Protein 1XKU (pdb70)

GO terms:
  GO:0098633 collagen fibril binding (F, IDA)
  GO:0031012 extracellular matrix (C, IDA)
  GO:0042803 protein homodimerization activity (F, IDA)
  GO:1904027 negative regulation of collagen fibril organization (P, IDA)
  GO:0005515 protein binding (F, IPI)

Radius of gyration: 22.98 Å; Cα contacts (8 Å, |Δi|>4): 869; chains: 1; bounding box: 43×33×73 Å

Sequence (305 aa):
GPVCPFRCQCHLRVVQCSDLGLEKVPKDLPPDTALLDLQNNKITEIKDGDFKNLKNLHTLILINNKISKISPGAFAPLVKLERLYLSKNQLKELPEKMPKTLQELRVHENEITKVRKSVFNGLNQMIVVELGTNPLKSSGIENGAFQGMKKLSYIRIADTNITTIPQGLPPSLTELHLDGNKITKVDAASLKGLNNLAKLGLSFNSISAVDNGSLANTPHLRELHLNNNKLVKVPGGLADHKYIQVVYLHNNNISAIGSNDFCPPGYNTKKASYSGVSLFSNPVQYWEIQPSTFRCVYVRAAVQL

Solvent-accessible surface area: 13936 Å² total; per-residue (Å²): 114,78,86,52,25,185,134,14,100,43,127,144,118,60,2,52,0,20,97,29,30,31,132,121,6,19,103,107,12,29,79,67,1,10,45,0,12,0,58,63,6,117,0,73,57,1,66,102,23,6,0,105,86,5,128,58,0,64,6,0,21,0,39,59,6,103,0,58,132,28,29,86,11,0,2,46,50,0,84,109,0,52,63,0,39,0,12,98,9,64,5,105,67,3,5,44,137,3,9,122,49,0,58,31,0,78,0,45,68,12,61,1,65,69,0,92,82,57,4,0,76,33,2,56,69,0,74,34,0,2,2,0,48,6,60,0,132,30,109,15,18,79,124,7,1,2,74,8,0,146,114,0,36,57,0,53,0,0,77,10,47,0,58,67,1,10,73,29,8,2,73,31,0,47,42,0,38,0,34,22,11,111,0,62,86,1,29,23,62,2,0,160,44,1,68,71,0,18,59,1,8,0,16,122,13,38,0,56,46,19,51,132,40,1,3,75,40,0,46,74,0,96,36,0,58,1,12,38,14,126,2,77,146,7,4,30,41,1,14,121,11,88,105,0,53,20,0,61,0,35,60,14,79,0,69,68,4,35,41,71,35,0,0,15,109,45,152,59,139,151,23,32,58,3,68,5,0,1,5,79,68,15,66,11,78,159,181,75,20,84,131,55,0,29,49,19,18,157,96,215,80,4,24,78,93

B-factor: mean 39.49, std 9.5, range [24.11, 109.87]

Secondary structure (DSSP, 8-state):
---PPTT-EEETTEEE-TTS---SPPPS--TT--EEE--SS----B-TTTTTT-TT--EEE--SS----B-TTTTTT-TT--EEE--SS--SBPPSS--TT--EEE--SS---BB-HHHHTT-TT--EEE--SS---GGGB-TTGGGG-TT--EEE--SS---SPPSS--TT-SEEE-TTS---EE-TGGGTT-TT--EEE--SS---EE-TTTGGGSTT--EEE--SS--SSPPTTTTT-SS--EEE--SS------TTSSS-SS--TTSPPPSEEE--SSSS-GGGS-GGGGTT---GGGEE-

CATH classification: 3.80.10.10

Foldseek 3Di:
DADQPPPWDQPDLETRQAPDQDADQDPRHPLQRAEYAHAHHAHAEQDQVRCASNQNHAYYAPHQYAHAYYDACSQQNNQNHAYDHQANYAYQEDHANHHLNYAEYEHEQYAHAAQALRRQASNANHAEYEYENYQYELVRYPALSNVNHAQHAEYAYAHYAYAAQGANHHLNYQYYHYYHYAHAEADQRRLANNQNHAEYHHYNYAHAYYDPNNVVRNLQHAEYAHAQYAYQDQYPDQQVRAHYAYYHHAHYAHQADDQRSHHDPDADPSHDEHQAYEHHNYNHDPVRDDPNSRVRHDPPVRYHD

Nearest PDB structures (foldseek):
  1xcd-assembly1_A  TM=1.003E+00  e=6.841E-46  Bos taurus
  2ft3-assembly3_E  TM=9.664E-01  e=8.154E-28  Bos taurus
  5yq5-assembly1_A  TM=8.740E-01  e=3.252E-13  Homo sapiens
  4v2d-assembly1_A  TM=9.120E-01  e=1.370E-11  Homo sapiens
  5cmp-assembly1_A  TM=8.187E-01  e=9.717E-10  Homo sapiens

InterPro domains:
  IPR000372 Leucine-rich repeat N-terminal domain [PF01462] (55-81)
  IPR000372 Leucine-rich repeat N-terminal domain [SM00013] (54-86)
  IPR001611 Leucine-rich repeat [PF13855] (87-142)
  IPR001611 Leucine-rich repeat [PF13855] (152-213)
  IPR001611 Leucine-rich repeat [PF13855] (222-282)
  IPR001611 Leucine-rich repeat [PS51450] (107-128)
  IPR001611 Leucine-rich repeat [PS51450] (131-152)
  IPR003591 Leucine-rich repeat, typical subtype [SM00369] (86-104)
  IPR003591 Leucine-rich repeat, typical subtype [SM00369] (105-128)
  IPR003591 Leucine-rich repeat, typical subtype [SM00369] (129-152)
  IPR003591 Leucine-rich repeat, typical subtype [SM00369] (153-173)
  IPR003591 Leucine-rich repeat, typical subtype [SM00369] (222-244)
  IPR003591 Leucine-rich repeat, typical subtype [SM00369] (245-268)
  IPR003591 Leucine-rich repeat, typical subtype [SM00369] (269-292)
  IPR016352 Small leucine-rich proteoglycan, class I, decorin/asporin/byglycan [PIRSF002490] (3-360)
  IPR032675 Leucine-rich repeat domain superfamily [G3DSA:3.80.10.10] (53-360)
  IPR050333 Small Leucine-Rich Proteoglycans [PTHR45712] (46-357)

Organism: Bos taurus (NCBI:txid9913)

Structure (mmCIF, N/CA/C/O backbone):
data_1XKU
#
_entry.id   1XKU
#
_cell.length_a   55.780
_cell.length_b   124.145
_cell.length_c   129.609
_cell.angle_alpha   90.00
_cell.angle_beta   90.00
_cell.angle_gamma   90.00
#
_symmetry.space_group_name_H-M   'C 2 2 21'
#
loop_
_entity.id
_entity.type
_entity.pdbx_description
1 polymer Decorin
2 non-polymer 2-acetamido-2-deoxy-beta-D-glucopyranose
3 non-polymer 2-AMINO-2-HYDROXYMETHYL-PROPANE-1,3-DIOL
4 water water
#
loop_
_at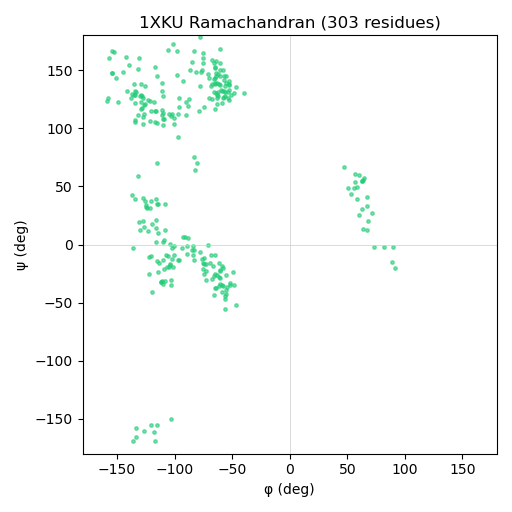om_site.group_PDB
_atom_site.id
_atom_site.type_symbol
_atom_site.label_atom_id
_atom_site.label_alt_id
_atom_site.label_comp_id
_atom_site.label_asym_id
_atom_site.label_entity_id
_atom_site.label_seq_id
_atom_site.pdbx_PDB_ins_code
_atom_site.Cartn_x
_atom_site.Cartn_y
_atom_site.Cartn_z
_atom_site.occupancy
_atom_site.B_iso_or_equiv
_atom_site.auth_seq_id
_atom_site.auth_comp_id
_atom_site.auth_asym_id
_atom_site.auth_atom_id
_atom_site.pdbx_PDB_model_num
ATOM 1 N N . GLY A 1 22 ? -13.853 -0.486 9.829 1.00 42.92 22 GLY A N 1
ATOM 2 C CA . GLY A 1 22 ? -13.024 -0.687 11.053 1.00 42.28 22 GLY A CA 1
ATOM 3 C C . GLY A 1 22 ? -12.597 0.594 11.770 1.00 41.95 22 GLY A C 1
ATOM 4 O O . GLY A 1 22 ? -12.912 1.714 11.313 1.00 42.02 22 GLY A O 1
ATOM 5 N N . PRO A 1 23 ? -11.877 0.443 12.885 1.00 40.42 23 PRO A N 1
ATOM 6 C CA . PRO A 1 23 ? -11.526 1.599 13.708 1.00 40.47 23 PRO A CA 1
ATOM 7 C C . PRO A 1 23 ? -10.404 2.444 13.088 1.00 39.92 23 PRO A C 1
ATOM 8 O O . PRO A 1 23 ? -9.671 1.973 12.214 1.00 39.84 23 PRO A O 1
ATOM 12 N N . VAL A 1 24 ? -10.305 3.688 13.536 1.00 38.91 24 VAL A N 1
ATOM 13 C CA . VAL A 1 24 ? -9.380 4.637 12.954 1.00 38.52 24 VAL A CA 1
ATOM 14 C C . VAL A 1 24 ? -8.517 5.201 14.094 1.00 37.55 24 VAL A C 1
ATOM 15 O O . VAL A 1 24 ? -9.041 5.525 15.173 1.00 37.64 24 VAL A O 1
ATOM 19 N N . CYS A 1 25 ? -7.207 5.303 13.834 1.00 36.00 25 CYS A N 1
ATOM 20 C CA . CYS A 1 25 ? -6.290 6.073 14.622 1.00 35.26 25 CYS A CA 1
ATOM 21 C C . CYS A 1 25 ? -6.253 7.505 14.088 1.00 35.37 25 CYS A C 1
ATOM 22 O O . CYS A 1 25 ? -5.907 7.690 12.912 1.00 35.58 25 CYS A O 1
ATOM 25 N N . PRO A 1 26 ? -6.623 8.515 14.906 1.00 34.93 26 PRO A N 1
ATOM 26 C CA . PRO A 1 26 ? -6.688 9.911 14.406 1.00 34.36 26 PRO A CA 1
ATOM 27 C C . PRO A 1 26 ? -5.290 10.388 13.991 1.00 33.45 26 PRO A C 1
ATOM 28 O O . PRO A 1 26 ? -4.283 9.963 14.555 1.00 32.25 26 PRO A O 1
ATOM 32 N N . PHE A 1 27 ? -5.249 11.201 12.951 1.00 33.12 27 PHE A N 1
ATOM 33 C CA . PHE A 1 27 ? -3.990 11.656 12.365 1.00 33.16 27 PHE A CA 1
ATOM 34 C C . PHE A 1 27 ? -3.170 12.351 13.426 1.00 32.51 27 PHE A C 1
ATOM 35 O O . PHE A 1 27 ? -3.681 13.277 14.113 1.00 32.26 27 PHE A O 1
ATOM 43 N N . ARG A 1 28 ? -1.913 11.866 13.557 1.00 30.73 28 ARG A N 1
ATOM 44 C CA . ARG A 1 28 ? -0.908 12.302 14.527 1.00 30.11 28 ARG A CA 1
ATOM 45 C C . ARG A 1 28 ? -0.926 11.531 15.806 1.00 30.58 28 ARG A C 1
ATOM 46 O O . ARG A 1 28 ? 0.043 11.568 16.530 1.00 30.55 28 ARG A O 1
ATOM 54 N N . CYS A 1 29 ? -2.028 10.853 16.121 1.00 30.96 29 CYS A N 1
ATOM 55 C CA . CYS A 1 29 ? -2.053 9.998 17.301 1.00 31.89 29 CYS A CA 1
ATOM 56 C C . CYS A 1 29 ? -1.266 8.698 16.982 1.00 31.89 29 CYS A C 1
ATOM 57 O O . CYS A 1 29 ? -1.056 8.346 15.830 1.00 30.84 29 CYS A O 1
ATOM 60 N N . GLN A 1 30 ? -0.925 7.958 18.022 1.00 31.82 30 GLN A N 1
ATOM 61 C CA . GLN A 1 30 ? -0.228 6.671 17.883 1.00 32.87 30 GLN A CA 1
ATOM 62 C C . GLN A 1 30 ? -1.117 5.675 18.577 1.00 33.84 30 GLN A C 1
ATOM 63 O O . GLN A 1 30 ? -1.480 5.897 19.746 1.00 33.84 30 GLN A O 1
ATOM 69 N N . CYS A 1 31 ? -1.506 4.619 17.865 1.00 35.48 31 CYS A N 1
ATOM 70 C CA . CYS A 1 31 ? -2.392 3.578 18.396 1.00 38.12 31 CYS A CA 1
ATOM 71 C C . CYS A 1 31 ? -1.660 2.247 18.311 1.00 39.82 31 CYS A C 1
ATOM 72 O O . CYS A 1 31 ? -1.445 1.712 17.242 1.00 40.48 31 CYS A O 1
ATOM 75 N N . HIS A 1 32 ? -1.216 1.757 19.457 1.00 41.66 32 HIS A N 1
ATOM 76 C CA . HIS A 1 32 ? -0.336 0.617 19.493 1.00 42.85 32 HIS A CA 1
ATOM 77 C C . HIS A 1 32 ? -0.594 -0.151 20.751 1.00 42.16 32 HIS A C 1
ATOM 78 O O . HIS A 1 32 ? -0.517 0.416 21.852 1.00 42.30 32 HIS A O 1
ATOM 85 N N . LEU A 1 33 ? -0.935 -1.435 20.583 1.00 42.29 33 LEU A N 1
ATOM 86 C CA . LEU A 1 33 ? -1.029 -2.402 21.660 1.00 41.02 33 LEU A CA 1
ATOM 87 C C . LEU A 1 33 ? -2.015 -1.923 22.735 1.00 39.34 33 LEU A C 1
ATOM 88 O O . LEU A 1 33 ? -1.666 -1.816 23.893 1.00 37.57 33 LEU A O 1
ATOM 93 N N . ARG A 1 34 ? -3.233 -1.596 22.299 1.00 38.66 34 ARG A N 1
ATOM 94 C CA . ARG A 1 34 ? -4.353 -1.178 23.146 1.00 39.18 34 ARG A CA 1
ATOM 95 C C . ARG A 1 34 ? -4.157 0.194 23.849 1.00 36.82 34 ARG A C 1
ATOM 96 O O . ARG A 1 34 ? -4.887 0.525 24.776 1.00 36.74 34 ARG A O 1
ATOM 104 N N . VAL A 1 35 ? -3.156 0.954 23.429 1.00 35.88 35 VAL A N 1
ATOM 105 C CA . VAL A 1 35 ? -2.938 2.338 23.899 1.00 35.76 35 VAL A CA 1
ATOM 106 C C . VAL A 1 35 ? -3.242 3.321 22.778 1.00 34.72 35 VAL A C 1
ATOM 107 O O . VAL A 1 35 ? -2.730 3.158 21.687 1.00 35.02 35 VAL A O 1
ATOM 111 N N . VAL A 1 36 ? -4.086 4.319 23.038 1.00 33.68 36 VAL A N 1
ATOM 112 C CA . VAL A 1 36 ? -4.330 5.403 22.062 1.00 33.03 36 VAL A CA 1
ATOM 113 C C . VAL A 1 36 ? -3.656 6.657 22.661 1.00 34.70 36 VAL A C 1
ATOM 114 O O . VAL A 1 36 ? -4.046 7.183 23.733 1.00 34.30 36 VAL A O 1
ATOM 118 N N . GLN A 1 37 ? -2.544 7.044 22.028 1.00 35.07 37 GLN A N 1
ATOM 119 C CA . GLN A 1 37 ? -1.775 8.198 22.475 1.00 33.73 37 GLN A CA 1
ATOM 120 C C . GLN A 1 37 ? -2.116 9.408 21.577 1.00 33.56 37 GLN A C 1
ATOM 121 O O . GLN A 1 37 ? -1.634 9.493 20.452 1.00 33.94 37 GLN A O 1
ATOM 127 N N . CYS A 1 38 ? -2.927 10.346 22.094 1.00 33.62 38 CYS A N 1
ATOM 128 C CA . CYS A 1 38 ? -3.298 11.579 21.399 1.00 33.36 38 CYS A CA 1
ATOM 129 C C . CYS A 1 38 ? -2.905 12.886 22.074 1.00 32.51 38 CYS A C 1
ATOM 130 O O . CYS A 1 38 ? -3.504 13.908 21.792 1.00 33.99 38 CYS A O 1
ATOM 133 N N . SER A 1 39 ? -1.972 12.866 23.023 1.00 33.89 39 SER A N 1
ATOM 134 C CA . SER A 1 39 ? -1.493 14.064 23.734 1.00 34.53 39 SER A CA 1
ATOM 135 C C . SER A 1 39 ? -0.940 15.066 22.748 1.00 33.88 39 SER A C 1
ATOM 136 O O . SER A 1 39 ? -0.319 14.640 21.781 1.00 32.55 39 SER A O 1
ATOM 139 N N . ASP A 1 40 ? -1.052 16.359 23.104 1.00 33.03 40 ASP A N 1
ATOM 140 C CA . ASP A 1 40 ? -0.278 17.484 22.518 1.00 34.17 40 ASP A CA 1
ATOM 141 C C . ASP A 1 40 ? -0.665 17.853 21.088 1.00 33.31 40 ASP A C 1
ATOM 142 O O . ASP A 1 40 ? 0.172 18.350 20.301 1.00 32.94 40 ASP A O 1
ATOM 147 N N . LEU A 1 41 ? -1.918 17.585 20.741 1.00 32.31 41 LEU A N 1
ATOM 148 C CA . LEU A 1 41 ? -2.356 17.764 19.361 1.00 33.69 41 LEU A CA 1
ATOM 149 C C . LEU A 1 41 ? -3.310 18.905 19.144 1.00 34.03 41 LEU A C 1
ATOM 150 O O . LEU A 1 41 ? -3.755 19.070 18.049 1.00 36.09 41 LEU A O 1
ATOM 155 N N . GLY A 1 42 ? -3.642 19.679 20.170 1.00 34.88 42 GLY A N 1
ATOM 156 C CA . GLY A 1 42 ? -4.655 20.711 20.028 1.00 34.32 42 GLY A CA 1
ATOM 157 C C . GLY A 1 42 ? -6.031 20.192 19.627 1.00 34.95 42 GLY A C 1
ATOM 158 O O . GLY A 1 42 ? -6.811 20.930 19.055 1.00 36.83 42 GLY A O 1
ATOM 159 N N . LEU A 1 43 ? -6.372 18.939 19.927 1.00 35.01 43 LEU A N 1
ATOM 160 C CA . LEU A 1 43 ? -7.698 18.423 19.539 1.00 33.95 43 LEU A CA 1
ATOM 161 C C . LEU A 1 43 ? -8.801 19.182 20.257 1.00 35.58 43 LEU A C 1
ATOM 162 O O . LEU A 1 43 ? -8.608 19.605 21.420 1.00 35.24 43 LEU A O 1
ATOM 167 N N . GLU A 1 44 ? -9.959 19.348 19.600 1.00 35.53 44 GLU A N 1
ATOM 168 C CA . GLU A 1 44 ? -11.043 20.130 20.187 1.00 37.78 44 GLU A CA 1
ATOM 169 C C . GLU A 1 44 ? -12.183 19.285 20.699 1.00 35.42 44 GLU A C 1
ATOM 170 O O . GLU A 1 44 ? -13.040 19.786 21.362 1.00 36.13 44 GLU A O 1
ATOM 176 N N . LYS A 1 45 ? -12.188 17.996 20.400 1.00 35.79 45 LYS A N 1
ATOM 177 C CA . LYS A 1 45 ? -13.157 17.084 20.980 1.00 36.07 45 LYS A CA 1
ATOM 178 C C . LYS A 1 45 ? -12.571 15.695 21.032 1.00 35.52 45 LYS A C 1
ATOM 179 O O . LYS A 1 45 ? -11.507 15.442 20.478 1.00 35.12 45 LYS A O 1
ATOM 185 N N . VAL A 1 46 ? -13.216 14.836 21.804 1.00 35.67 46 VAL A N 1
ATOM 186 C CA . VAL A 1 46 ? -12.844 13.443 21.907 1.00 36.21 46 VAL A CA 1
ATOM 187 C C . VAL A 1 46 ? -12.992 12.760 20.522 1.00 36.97 46 VAL A C 1
ATOM 188 O O . VAL A 1 46 ? -14.014 12.909 19.866 1.00 34.72 46 VAL A O 1
ATOM 192 N N . PRO A 1 47 ? -11.938 12.079 20.065 1.00 36.96 47 PRO A N 1
ATOM 193 C CA . PRO A 1 47 ? -12.016 11.352 18.807 1.00 37.61 47 PRO A CA 1
ATOM 194 C C . PRO A 1 47 ? -13.021 10.192 18.927 1.00 38.53 47 PRO A C 1
ATOM 195 O O . PRO A 1 47 ? -13.085 9.547 19.975 1.00 38.73 47 PRO A O 1
ATOM 199 N N . LYS A 1 48 ? -13.766 9.935 17.862 1.00 39.45 48 LYS A N 1
ATOM 200 C CA . LYS A 1 48 ? -14.647 8.783 17.771 1.00 40.99 48 LYS A CA 1
ATOM 201 C C . LYS A 1 48 ? -14.027 7.654 16.935 1.00 41.23 48 LYS A C 1
ATOM 202 O O . LYS A 1 48 ? -12.950 7.828 16.339 1.00 40.99 48 LYS A O 1
ATOM 208 N N . ASP A 1 49 ? -14.684 6.486 16.908 1.00 41.21 49 ASP A N 1
ATOM 209 C CA . ASP A 1 49 ? -14.211 5.353 16.092 1.00 40.97 49 ASP A CA 1
ATOM 210 C C . ASP A 1 49 ? -12.839 4.806 16.477 1.00 39.92 49 ASP A C 1
ATOM 211 O O . ASP A 1 49 ? -12.117 4.311 15.605 1.00 39.18 49 ASP A O 1
ATOM 216 N N . LEU A 1 50 ? -12.475 4.901 17.758 1.00 37.77 50 LEU A N 1
ATOM 217 C CA . LEU A 1 50 ? -11.223 4.362 18.225 1.00 36.77 50 LEU A CA 1
ATOM 218 C C . LEU A 1 50 ? -11.351 2.845 18.305 1.00 36.49 50 LEU A C 1
ATOM 219 O O . LEU A 1 50 ? -12.456 2.359 18.466 1.00 34.56 50 LEU A O 1
ATOM 224 N N . PRO A 1 51 ? -10.239 2.094 18.243 1.00 36.38 51 PRO A N 1
ATOM 225 C CA . PRO A 1 51 ? -10.341 0.629 18.398 1.00 35.96 51 PRO A CA 1
ATOM 226 C C . PRO A 1 51 ? -11.087 0.230 19.712 1.00 36.12 51 PRO A C 1
ATOM 227 O O . PRO A 1 51 ? -10.816 0.762 20.785 1.00 35.04 51 PRO A O 1
ATOM 231 N N . PRO A 1 52 ? -12.055 -0.675 19.577 1.00 36.09 52 PRO A N 1
ATOM 232 C CA . PRO A 1 52 ? -12.914 -1.126 20.705 1.00 36.17 52 PRO A CA 1
ATOM 233 C C . PRO A 1 52 ? -12.181 -1.780 21.866 1.00 36.22 52 PRO A C 1
ATOM 234 O O . PRO A 1 52 ? -12.723 -1.816 22.967 1.00 36.40 52 PRO A O 1
ATOM 238 N N . ASP A 1 53 ? -10.985 -2.318 21.619 1.00 35.42 53 ASP A N 1
ATOM 239 C CA . ASP A 1 53 ? -10.194 -2.948 22.679 1.00 35.71 53 ASP A CA 1
ATOM 240 C C . ASP A 1 53 ? -9.255 -1.985 23.444 1.00 35.02 53 ASP A C 1
ATOM 241 O O . ASP A 1 53 ? -8.428 -2.421 24.251 1.00 34.73 53 ASP A O 1
ATOM 246 N N . THR A 1 54 ? -9.352 -0.698 23.151 1.00 34.68 54 THR A N 1
ATOM 247 C CA . THR A 1 54 ? -8.497 0.317 23.809 1.00 34.13 54 THR A CA 1
ATOM 248 C C . THR A 1 54 ? -8.557 0.242 25.342 1.00 33.47 54 THR A C 1
ATOM 249 O O . THR A 1 54 ? -9.639 0.266 25.937 1.00 31.62 54 THR A O 1
ATOM 253 N N . ALA A 1 55 ? -7.377 0.125 25.972 1.00 33.37 55 ALA A N 1
ATOM 254 C CA . ALA A 1 55 ? -7.283 -0.012 27.427 1.00 32.86 55 ALA A CA 1
ATOM 255 C C . ALA A 1 55 ? -6.865 1.300 28.086 1.00 32.67 55 ALA A C 1
ATOM 256 O O . ALA A 1 55 ? -7.250 1.604 29.231 1.00 30.09 55 ALA A O 1
ATOM 258 N N . LEU A 1 56 ? -6.075 2.091 27.358 1.00 33.53 56 LEU A N 1
ATOM 259 C CA . LEU A 1 56 ? -5.641 3.379 27.867 1.00 32.26 56 LEU A CA 1
ATOM 260 C C . LEU A 1 56 ? -5.797 4.438 26.782 1.00 32.39 56 LEU A C 1
ATOM 261 O O . LEU A 1 56 ? -5.357 4.253 25.660 1.00 32.02 56 LEU A O 1
ATOM 266 N N . LEU A 1 57 ? -6.451 5.529 27.135 1.00 31.92 57 LEU A N 1
ATOM 267 C CA . LEU A 1 57 ? -6.698 6.625 26.239 1.00 32.46 57 LEU A CA 1
ATOM 268 C C . LEU A 1 57 ? -6.080 7.900 26.796 1.00 32.21 57 LEU A C 1
ATOM 269 O O . LEU A 1 57 ? -6.496 8.382 27.851 1.00 31.58 57 LEU A O 1
ATOM 274 N N . ASP A 1 58 ? -5.079 8.432 26.091 1.00 32.11 58 ASP A N 1
ATOM 275 C CA . ASP A 1 58 ? -4.357 9.606 26.574 1.00 32.33 58 ASP A CA 1
ATOM 276 C C . ASP A 1 58 ? -4.679 10.810 25.705 1.00 33.08 58 ASP A C 1
ATOM 277 O O . ASP A 1 58 ? -4.294 10.851 24.516 1.00 32.60 58 ASP A O 1
ATOM 282 N N . LEU A 1 59 ? -5.471 11.742 26.283 1.00 32.13 59 LEU A N 1
ATOM 283 C CA . LEU A 1 59 ? -5.869 12.962 25.617 1.00 31.64 59 LEU A CA 1
ATOM 284 C C . LEU A 1 59 ? -5.331 14.217 26.302 1.00 32.94 59 LEU A C 1
ATOM 285 O O . LEU A 1 59 ? -5.857 15.287 26.114 1.00 34.49 59 LEU A O 1
ATOM 290 N N . GLN A 1 60 ? -4.276 14.052 27.076 1.00 32.98 60 GLN A N 1
ATOM 291 C CA . GLN A 1 60 ? -3.608 15.129 27.830 1.00 34.30 60 GLN A CA 1
ATOM 292 C C . GLN A 1 60 ? -3.185 16.286 26.913 1.00 32.57 60 GLN A C 1
ATOM 293 O O . GLN A 1 60 ? -2.743 16.065 25.774 1.00 32.29 60 GLN A O 1
ATOM 299 N N . ASN A 1 61 ? -3.359 17.527 27.373 1.00 32.84 61 ASN A N 1
ATOM 300 C CA . ASN A 1 61 ? -2.823 18.672 26.662 1.00 31.64 61 ASN A CA 1
ATOM 301 C C . ASN A 1 61 ? -3.444 18.828 25.280 1.00 31.70 61 ASN A C 1
ATOM 302 O O . ASN A 1 61 ? -2.761 18.833 24.267 1.00 30.58 61 ASN A O 1
ATOM 307 N N . ASN A 1 62 ? -4.769 18.904 25.225 1.00 32.77 62 ASN A N 1
ATOM 308 C CA . ASN A 1 62 ? -5.447 19.249 23.994 1.00 33.40 62 ASN A CA 1
ATOM 309 C C . ASN A 1 62 ? -6.363 20.431 24.356 1.00 35.81 62 ASN A C 1
ATOM 310 O O . ASN A 1 62 ? -6.135 21.082 25.410 1.00 35.94 62 ASN A O 1
ATOM 315 N N . LYS A 1 63 ? -7.390 20.693 23.529 1.00 35.72 63 LYS A N 1
ATOM 316 C CA . LYS A 1 63 ? -8.305 21.835 23.749 1.00 37.59 63 LYS A CA 1
ATOM 317 C C . LYS A 1 63 ? -9.767 21.415 23.849 1.00 36.11 63 LYS A C 1
ATOM 318 O O . LYS A 1 63 ? -10.670 22.119 23.410 1.00 35.85 63 LYS A O 1
ATOM 324 N N . ILE A 1 64 ? -9.986 20.207 24.372 1.00 35.18 64 ILE A N 1
ATOM 325 C CA . ILE A 1 64 ? -11.335 19.700 24.529 1.00 34.88 64 ILE A CA 1
ATOM 326 C C . ILE A 1 64 ? -12.055 20.620 25.517 1.00 34.76 64 ILE A C 1
ATOM 327 O O . ILE A 1 64 ? -11.493 20.913 26.569 1.00 34.30 64 ILE A O 1
ATOM 332 N N . THR A 1 65 ? -13.243 21.119 25.150 1.00 35.13 65 THR A N 1
ATOM 333 C CA . THR A 1 65 ? -14.052 22.007 26.002 1.00 35.96 65 THR A CA 1
ATOM 334 C C . THR A 1 65 ? -15.274 21.375 26.687 1.00 36.30 65 THR A C 1
ATOM 335 O O . THR A 1 65 ? -15.810 21.941 27.624 1.00 34.62 65 THR A O 1
ATOM 339 N N . GLU A 1 66 ? -15.714 20.215 26.225 1.00 37.07 66 GLU A N 1
ATOM 340 C CA . GLU A 1 66 ? -16.762 19.488 26.922 1.00 38.94 66 GLU A CA 1
ATOM 341 C C . GLU A 1 66 ? -16.712 18.014 26.582 1.00 37.72 66 GLU A C 1
ATOM 342 O O . GLU A 1 66 ? -16.102 17.613 25.608 1.00 40.01 66 GLU A O 1
ATOM 348 N N . ILE A 1 67 ? -17.322 17.207 27.426 1.00 37.75 67 ILE A N 1
ATOM 349 C CA . ILE A 1 67 ? -17.559 15.785 27.173 1.00 36.45 67 ILE A CA 1
ATOM 350 C C . ILE A 1 67 ? -19.086 15.633 26.983 1.00 38.05 67 ILE A C 1
ATOM 351 O O . ILE A 1 67 ? -19.842 15.916 27.906 1.00 38.35 67 ILE A O 1
ATOM 356 N N . LYS A 1 68 ? -19.496 15.231 25.774 1.00 38.89 68 LYS A N 1
ATOM 357 C CA . LYS A 1 68 ? -20.906 15.051 25.380 1.00 41.18 68 LYS A CA 1
ATOM 358 C C . LYS A 1 68 ? -21.294 13.580 25.502 1.00 40.89 68 LYS A C 1
ATOM 359 O O . LYS A 1 68 ? -20.421 12.691 25.569 1.00 39.60 68 LYS A O 1
ATOM 365 N N . ASP A 1 69 ? -22.605 13.322 25.439 1.00 41.16 69 ASP A N 1
ATOM 366 C CA . ASP A 1 69 ? -23.115 11.984 25.666 1.00 41.52 69 ASP A CA 1
ATOM 367 C C . ASP A 1 69 ? -22.595 10.878 24.731 1.00 41.00 69 ASP A C 1
ATOM 368 O O . ASP A 1 69 ? -22.452 9.737 25.163 1.00 42.72 69 ASP A O 1
ATOM 373 N N . GLY A 1 70 ? -22.337 11.156 23.470 1.00 39.37 70 GLY A N 1
ATOM 374 C CA . GLY A 1 70 ? -21.793 10.063 22.648 1.00 40.11 70 GLY A CA 1
ATOM 375 C C . GLY A 1 70 ? -20.280 9.795 22.691 1.00 40.17 70 GLY A C 1
ATOM 376 O O . GLY A 1 70 ? -19.786 8.863 22.036 1.00 39.74 70 GLY A O 1
ATOM 377 N N . ASP A 1 71 ? -19.545 10.599 23.464 1.00 39.71 71 ASP A N 1
ATOM 378 C CA . ASP A 1 71 ? -18.062 10.631 23.385 1.00 39.67 71 ASP A CA 1
ATOM 379 C C . ASP A 1 71 ? -17.312 9.337 23.689 1.00 39.89 71 ASP A C 1
ATOM 380 O O . ASP A 1 71 ? -16.231 9.102 23.138 1.00 39.14 71 ASP A O 1
ATOM 385 N N . PHE A 1 72 ? -17.889 8.486 24.532 1.00 41.07 72 PHE A N 1
ATOM 386 C CA . PHE A 1 72 ? -17.178 7.293 25.006 1.00 41.99 72 PHE A CA 1
ATOM 387 C C . PHE A 1 72 ? -17.820 5.947 24.713 1.00 43.02 72 PHE A C 1
ATOM 388 O O . PHE A 1 72 ? -17.628 4.987 25.475 1.00 43.52 72 PHE A O 1
ATOM 396 N N . LYS A 1 73 ? -18.531 5.847 23.587 1.00 44.23 73 LYS A N 1
ATOM 397 C CA . LYS A 1 73 ? -19.200 4.590 23.226 1.00 45.30 73 LYS A CA 1
ATOM 398 C C . LYS A 1 73 ? -18.202 3.544 22.694 1.00 44.06 73 LYS A C 1
ATOM 399 O O . LYS A 1 73 ? -17.190 3.903 22.117 1.00 43.68 73 LYS A O 1
ATOM 405 N N . ASN A 1 74 ? -18.495 2.263 22.903 1.00 42.35 74 ASN A N 1
ATOM 406 C CA . ASN A 1 74 ? -17.673 1.180 22.383 1.00 41.54 74 ASN A CA 1
ATOM 407 C C . ASN A 1 74 ? -16.216 1.250 22.871 1.00 40.27 74 ASN A C 1
ATOM 408 O O . ASN A 1 74 ? -15.271 1.026 22.111 1.00 40.42 74 ASN A O 1
ATOM 413 N N . LEU A 1 75 ? -16.051 1.614 24.138 1.00 38.30 75 LEU A N 1
ATOM 414 C CA . LEU A 1 75 ? -14.750 1.623 24.795 1.00 36.72 75 LEU A CA 1
ATOM 415 C C . LEU A 1 75 ? -14.954 0.910 26.108 1.00 36.94 75 LEU A C 1
ATOM 416 O O . LEU A 1 75 ? -14.680 1.477 27.188 1.00 36.16 75 LEU A O 1
ATOM 421 N N . LYS A 1 76 ? -15.398 -0.345 25.991 1.00 35.56 76 LYS A N 1
ATOM 422 C CA . LYS A 1 76 ? -15.844 -1.153 27.099 1.00 36.46 76 LYS A CA 1
ATOM 423 C C . LYS A 1 76 ? -14.675 -1.822 27.790 1.00 35.52 76 LYS A C 1
ATOM 424 O O . LYS A 1 76 ? -14.860 -2.433 28.842 1.00 34.81 76 LYS A O 1
ATOM 430 N N . ASN A 1 77 ? -13.484 -1.743 27.200 1.00 35.05 77 ASN A N 1
ATOM 431 C CA . ASN A 1 77 ? -12.285 -2.263 27.844 1.00 34.94 77 ASN A CA 1
ATOM 432 C C . ASN A 1 77 ? -11.406 -1.155 28.427 1.00 34.57 77 ASN A C 1
ATOM 433 O O . ASN A 1 77 ? -10.348 -1.425 29.008 1.00 35.11 77 ASN A O 1
ATOM 438 N N . LEU A 1 78 ? -11.840 0.089 28.289 1.00 33.50 78 LEU A N 1
ATOM 439 C CA . LEU A 1 78 ? -11.033 1.214 28.783 1.00 33.94 78 LEU A CA 1
ATOM 440 C C . LEU A 1 78 ? -10.863 1.226 30.306 1.00 33.84 78 LEU A C 1
ATOM 441 O O . LEU A 1 78 ? -11.863 1.349 31.038 1.00 34.91 78 LEU A O 1
ATOM 446 N N . HIS A 1 79 ? -9.629 1.079 30.791 1.00 32.38 79 HIS A N 1
ATOM 447 C CA . HIS A 1 79 ? -9.357 1.151 32.258 1.00 32.26 79 HIS A CA 1
ATOM 448 C C . HIS A 1 79 ? -8.779 2.475 32.694 1.00 32.45 79 HIS A C 1
ATOM 449 O O . HIS A 1 79 ? -8.915 2.825 33.853 1.00 32.08 79 HIS A O 1
ATOM 456 N N . THR A 1 80 ? -8.211 3.246 31.754 1.00 32.37 80 THR A N 1
ATOM 457 C CA . THR A 1 80 ? -7.563 4.550 32.087 1.00 32.81 80 THR A CA 1
ATOM 458 C C . THR A 1 80 ? -7.904 5.599 31.094 1.00 33.20 80 THR A C 1
ATOM 459 O O . THR A 1 80 ? -7.703 5.437 29.876 1.00 32.34 80 THR A O 1
ATOM 463 N N . LEU A 1 81 ? -8.407 6.721 31.602 1.00 34.01 81 LEU A N 1
ATOM 464 C CA . LEU A 1 81 ? -8.688 7.832 30.715 1.00 32.45 81 LEU A CA 1
ATOM 465 C C . LEU A 1 81 ? -7.991 9.102 31.214 1.00 33.45 81 LEU A C 1
ATOM 466 O O . LEU A 1 81 ? -8.251 9.560 32.339 1.00 32.10 81 LEU A O 1
ATOM 471 N N . ILE A 1 82 ? -7.118 9.679 30.377 1.00 33.03 82 ILE A N 1
ATOM 472 C CA . ILE A 1 82 ? -6.370 10.848 30.787 1.00 33.05 82 ILE A CA 1
ATOM 473 C C . ILE A 1 82 ? -6.858 12.028 30.003 1.00 33.30 82 ILE A C 1
ATOM 474 O O . ILE A 1 82 ? -6.631 12.099 28.796 1.00 32.56 82 ILE A O 1
ATOM 479 N N . LEU A 1 83 ? -7.521 12.959 30.702 1.00 32.99 83 LEU A N 1
ATOM 480 C CA . LEU A 1 83 ? -8.028 14.198 30.113 1.00 32.62 83 LEU A CA 1
ATOM 481 C C . LEU A 1 83 ? -7.333 15.415 30.735 1.00 33.28 83 LEU A C 1
ATOM 482 O O . LEU A 1 83 ? -7.748 16.535 30.508 1.00 32.09 83 LEU A O 1
ATOM 487 N N . ILE A 1 84 ? -6.227 15.184 31.448 1.00 33.33 84 ILE A N 1
ATOM 488 C CA . ILE A 1 84 ? -5.416 16.251 32.065 1.00 34.31 84 ILE A CA 1
ATOM 489 C C . ILE A 1 84 ? -5.121 17.412 31.110 1.00 34.58 84 ILE A C 1
ATOM 490 O O . ILE A 1 84 ? -4.823 17.178 29.953 1.00 35.35 84 ILE A O 1
ATOM 495 N N . ASN A 1 85 ? -5.253 18.656 31.582 1.00 34.13 85 ASN A N 1
ATOM 496 C CA . ASN A 1 85 ? -4.765 19.827 30.824 1.00 34.15 85 ASN A CA 1
ATOM 497 C C . ASN A 1 85 ? -5.502 19.970 29.500 1.00 34.96 85 ASN A C 1
ATOM 498 O O . ASN A 1 85 ? -4.900 19.972 28.406 1.00 34.52 85 ASN A O 1
ATOM 503 N N . ASN A 1 86 ? -6.836 20.029 29.596 1.00 34.46 86 ASN A N 1
ATOM 504 C CA . ASN A 1 86 ? -7.682 20.421 28.489 1.00 36.07 86 ASN A CA 1
ATOM 505 C C . ASN A 1 86 ? -8.378 21.728 28.893 1.00 36.04 86 ASN A C 1
ATOM 506 O O . ASN A 1 86 ? -7.853 22.466 29.732 1.00 34.18 86 ASN A O 1
ATOM 511 N N . LYS A 1 87 ? -9.550 22.011 28.303 1.00 36.62 87 LYS A N 1
ATOM 512 C CA . LYS A 1 87 ? -10.319 23.210 28.697 1.00 35.54 87 LYS A CA 1
ATOM 513 C C . LYS A 1 87 ? -11.740 22.800 29.029 1.00 34.77 87 LYS A C 1
ATOM 514 O O . LYS A 1 87 ? -12.683 23.503 28.661 1.00 32.79 87 LYS A O 1
ATOM 520 N N . ILE A 1 88 ? -11.893 21.667 29.696 1.00 35.07 88 ILE A N 1
ATOM 521 C CA . ILE A 1 88 ? -13.233 21.110 29.922 1.00 34.79 88 ILE A CA 1
ATOM 522 C C . ILE A 1 88 ? -14.011 21.880 30.987 1.00 35.21 88 ILE A C 1
ATOM 523 O O . ILE A 1 88 ? -13.599 21.939 32.153 1.00 33.61 88 ILE A O 1
ATOM 528 N N . SER A 1 89 ? -15.132 22.464 30.583 1.00 35.63 89 SER A N 1
ATOM 529 C CA . SER A 1 89 ? -15.960 23.211 31.519 1.00 37.67 89 SER A CA 1
ATOM 530 C C . SER A 1 89 ? -17.343 22.567 31.695 1.00 39.37 89 SER A C 1
ATOM 531 O O . SER A 1 89 ? -18.190 23.112 32.416 1.00 41.40 89 SER A O 1
ATOM 534 N N . LYS A 1 90 ? -17.585 21.437 31.034 1.00 40.20 90 LYS A N 1
ATOM 535 C CA . LYS A 1 90 ? -18.903 20.817 31.050 1.00 42.18 90 LYS A CA 1
ATOM 536 C C . LYS A 1 90 ? -18.844 19.311 30.720 1.00 42.38 90 LYS A C 1
ATOM 537 O O . LYS A 1 90 ? -18.296 18.906 29.677 1.00 41.91 90 LYS A O 1
ATOM 543 N N . ILE A 1 91 ? -19.416 18.491 31.606 1.00 42.28 91 ILE A N 1
ATOM 544 C CA . ILE A 1 91 ? -19.544 17.037 31.368 1.00 41.85 91 ILE A CA 1
ATOM 545 C C . ILE A 1 91 ? -20.979 16.552 31.590 1.00 42.86 91 ILE A C 1
ATOM 546 O O . ILE A 1 91 ? -21.484 16.577 32.725 1.00 43.31 91 ILE A O 1
ATOM 551 N N . SER A 1 92 ? -21.603 16.058 30.524 1.00 43.21 92 SER A N 1
ATOM 552 C CA . SER A 1 92 ? -22.955 15.485 30.625 1.00 43.53 92 SER A CA 1
ATOM 553 C C . SER A 1 92 ? -23.017 14.376 31.663 1.00 42.33 92 SER A C 1
ATOM 554 O O . SER A 1 92 ? -22.057 13.584 31.799 1.00 41.69 92 SER A O 1
ATOM 557 N N . PRO A 1 93 ? -24.150 14.267 32.367 1.00 41.30 93 PRO A N 1
ATOM 558 C CA . PRO A 1 93 ? -24.266 13.242 33.402 1.00 40.37 93 PRO A CA 1
ATOM 559 C C . PRO A 1 93 ? -24.198 11.881 32.719 1.00 39.42 93 PRO A C 1
ATOM 560 O O . PRO A 1 93 ? -24.739 11.712 31.615 1.00 37.33 93 PRO A O 1
ATOM 564 N N . GLY A 1 94 ? -23.466 10.956 33.339 1.00 39.36 94 GLY A N 1
ATOM 565 C CA . GLY A 1 94 ? -23.248 9.622 32.760 1.00 39.47 94 GLY A CA 1
ATOM 566 C C . GLY A 1 94 ? -22.483 9.542 31.443 1.00 39.05 94 GLY A C 1
ATOM 567 O O . GLY A 1 94 ? -22.504 8.485 30.821 1.00 39.99 94 GLY A O 1
ATOM 568 N N . ALA A 1 95 ? -21.818 10.619 31.003 1.00 38.99 95 ALA A N 1
ATOM 569 C CA . ALA A 1 95 ? -20.954 10.564 29.759 1.00 39.50 95 ALA A CA 1
ATOM 570 C C . ALA A 1 95 ? -19.888 9.457 29.845 1.00 38.40 95 ALA A C 1
ATOM 571 O O . ALA A 1 95 ? -19.411 8.908 28.823 1.00 37.62 95 ALA A O 1
ATOM 573 N N . PHE A 1 96 ? -19.529 9.146 31.080 1.00 37.75 96 PHE A N 1
ATOM 574 C CA . PHE A 1 96 ? -18.486 8.184 31.399 1.00 37.85 96 PHE A CA 1
ATOM 575 C C . PHE A 1 96 ? -19.044 6.787 31.704 1.00 38.02 96 PHE A C 1
ATOM 576 O O . PHE A 1 96 ? -18.276 5.828 31.744 1.00 38.87 96 PHE A O 1
ATOM 584 N N . ALA A 1 97 ? -20.357 6.668 31.910 1.00 37.73 97 ALA A N 1
ATOM 585 C CA . ALA A 1 97 ? -20.968 5.401 32.304 1.00 37.50 97 ALA A CA 1
ATOM 586 C C . ALA A 1 97 ? -20.791 4.227 31.318 1.00 37.55 97 ALA A C 1
ATOM 587 O O . ALA A 1 97 ? -20.704 3.071 31.754 1.00 37.08 97 ALA A O 1
ATOM 589 N N . PRO A 1 98 ? -20.768 4.480 30.001 1.00 37.93 98 PRO A N 1
ATOM 590 C CA . PRO A 1 98 ? -20.444 3.415 29.029 1.00 37.14 98 PRO A CA 1
ATOM 591 C C . PRO A 1 98 ? -19.018 2.836 29.239 1.00 35.56 98 PRO A C 1
ATOM 592 O O . PRO A 1 98 ? -18.694 1.784 28.710 1.00 34.24 98 PRO A O 1
ATOM 596 N N . LEU A 1 99 ? -18.174 3.536 29.995 1.00 34.91 99 LEU A N 1
ATOM 597 C CA . LEU A 1 99 ? -16.829 3.061 30.278 1.00 34.26 99 LEU A CA 1
ATOM 598 C C . LEU A 1 99 ? -16.893 2.082 31.449 1.00 33.71 99 LEU A C 1
ATOM 599 O O . LEU A 1 99 ? -16.490 2.402 32.576 1.00 32.86 99 LEU A O 1
ATOM 604 N N . VAL A 1 100 ? -17.373 0.875 31.164 1.00 34.36 100 VAL A N 1
ATOM 605 C CA . VAL A 1 100 ? -17.838 -0.049 32.217 1.00 34.78 100 VAL A CA 1
ATOM 606 C C . VAL A 1 100 ? -16.681 -0.682 32.985 1.00 35.53 100 VAL A C 1
ATOM 607 O O . VAL A 1 100 ? -16.911 -1.278 34.027 1.00 35.83 100 VAL A O 1
ATOM 611 N N . LYS A 1 101 ? -15.438 -0.516 32.465 1.00 35.19 101 LYS A N 1
ATOM 612 C CA . LYS A 1 101 ? -14.232 -1.054 33.078 1.00 34.18 101 LYS A CA 1
ATOM 613 C C . LYS A 1 101 ? -13.323 0.052 33.555 1.00 33.91 101 LYS A C 1
ATOM 614 O O . LYS A 1 101 ? -12.167 -0.202 33.893 1.00 35.27 101 LYS A O 1
ATOM 620 N N . LEU A 1 102 ? -13.808 1.292 33.550 1.00 32.50 102 LEU A N 1
ATOM 621 C CA . LEU A 1 102 ? -12.959 2.413 33.922 1.00 32.06 102 LEU A CA 1
ATOM 622 C C . LEU A 1 102 ? -12.454 2.356 35.386 1.00 32.72 102 LEU A C 1
ATOM 623 O O . LEU A 1 102 ? -13.266 2.172 36.317 1.00 33.20 102 LEU A O 1
ATOM 628 N N . GLU A 1 103 ? -11.128 2.442 35.572 1.00 31.78 103 GLU A N 1
ATOM 629 C CA . GLU A 1 103 ? -10.521 2.448 36.938 1.00 32.52 103 GLU A CA 1
ATOM 630 C C . GLU A 1 103 ? -9.926 3.790 37.321 1.00 32.43 103 GLU A C 1
ATOM 631 O O . GLU A 1 103 ? -9.915 4.148 38.512 1.00 32.48 103 GLU A O 1
ATOM 637 N N . ARG A 1 104 ? -9.387 4.498 36.325 1.00 32.10 104 ARG A N 1
ATOM 638 C CA . ARG A 1 104 ? -8.671 5.759 36.584 1.00 34.49 104 ARG A CA 1
ATOM 639 C C . ARG A 1 104 ? -9.236 6.783 35.693 1.00 33.69 104 ARG A C 1
ATOM 640 O O . ARG A 1 104 ? -9.292 6.593 34.459 1.00 33.28 104 ARG A O 1
ATOM 648 N N . LEU A 1 105 ? -9.623 7.882 36.317 1.00 33.48 105 LEU A N 1
ATOM 649 C CA . LEU A 1 105 ? -10.178 9.014 35.610 1.00 33.99 105 LEU A CA 1
ATOM 650 C C . LEU A 1 105 ? -9.407 10.279 36.004 1.00 34.13 105 LEU A C 1
ATOM 651 O O . LEU A 1 105 ? -9.478 10.759 37.147 1.00 33.05 105 LEU A O 1
ATOM 656 N N . TYR A 1 106 ? -8.638 10.801 35.068 1.00 34.02 106 TYR A N 1
ATOM 657 C CA . TYR A 1 106 ? -7.800 11.956 35.371 1.00 34.37 106 TYR A CA 1
ATOM 658 C C . TYR A 1 106 ? -8.290 13.184 34.682 1.00 34.46 106 TYR A C 1
ATOM 659 O O . TYR A 1 106 ? -8.214 13.300 33.458 1.00 34.57 106 TYR A O 1
ATOM 668 N N . LEU A 1 107 ? -8.757 14.128 35.475 1.00 34.19 107 LEU A N 1
ATOM 669 C CA . LEU A 1 107 ? -9.437 15.323 34.953 1.00 34.26 107 LEU A CA 1
ATOM 670 C C . LEU A 1 107 ? -8.783 16.644 35.387 1.00 35.07 107 LEU A C 1
ATOM 671 O O . LEU A 1 107 ? -9.339 17.742 35.165 1.00 35.11 107 LEU A O 1
ATOM 676 N N . SER A 1 108 ? -7.581 16.514 35.961 1.00 35.40 108 SER A N 1
ATOM 677 C CA . SER A 1 108 ? -6.839 17.634 36.498 1.00 36.29 108 SER A CA 1
ATOM 678 C C . SER A 1 108 ? -6.549 18.642 35.369 1.00 36.21 108 SER A C 1
ATOM 679 O O . SER A 1 108 ? -6.442 18.255 34.180 1.00 34.70 108 SER A O 1
ATOM 682 N N . LYS A 1 109 ? -6.466 19.909 35.782 1.00 35.45 109 LYS A N 1
ATOM 683 C CA . LYS A 1 109 ? -6.087 21.058 34.928 1.00 35.68 109 LYS A CA 1
ATOM 684 C C . LYS A 1 109 ? -7.128 21.246 33.866 1.00 34.48 109 LYS A C 1
ATOM 685 O O . LYS A 1 109 ? -6.844 21.156 32.665 1.00 33.53 109 LYS A O 1
ATOM 691 N N . ASN A 1 110 ? -8.367 21.429 34.319 1.00 34.18 110 ASN A N 1
ATOM 692 C CA . ASN A 1 110 ? -9.500 21.681 33.459 1.00 34.84 110 ASN A CA 1
ATOM 693 C C . ASN A 1 110 ? -10.321 22.801 34.102 1.00 36.31 110 ASN A C 1
ATOM 694 O O . ASN A 1 110 ? -9.845 23.418 35.053 1.00 35.68 110 ASN A O 1
ATOM 699 N N . GLN A 1 111 ? -11.533 23.056 33.612 1.00 36.95 111 GLN A N 1
ATOM 700 C CA . GLN A 1 111 ? -12.340 24.148 34.154 1.00 38.34 111 GLN A CA 1
ATOM 701 C C . GLN A 1 111 ? -13.695 23.661 34.733 1.00 37.41 111 GLN A C 1
ATOM 702 O O . GLN A 1 111 ? -14.702 24.344 34.593 1.00 36.79 111 GLN A O 1
ATOM 708 N N . LEU A 1 112 ? -13.715 22.493 35.379 1.00 37.22 112 LEU A N 1
ATOM 709 C CA . LEU A 1 112 ? -14.948 21.951 35.984 1.00 38.04 112 LEU A CA 1
ATOM 710 C C . LEU A 1 112 ? -15.372 22.743 37.202 1.00 37.40 112 LEU A C 1
ATOM 711 O O . LEU A 1 112 ? -14.506 23.177 37.974 1.00 36.21 112 LEU A O 1
ATOM 716 N N . LYS A 1 113 ? -16.698 22.910 37.379 1.00 37.45 113 LYS A N 1
ATOM 717 C CA . LYS A 1 113 ? -17.288 23.673 38.487 1.00 38.35 113 LYS A CA 1
ATOM 718 C C . LYS A 1 113 ? -17.849 22.723 39.506 1.00 37.74 113 LYS A C 1
ATOM 719 O O . LYS A 1 113 ? -18.172 23.095 40.667 1.00 36.66 113 LYS A O 1
ATOM 725 N N . GLU A 1 114 ? -18.031 21.499 39.046 1.00 37.31 114 GLU A N 1
ATOM 726 C CA . GLU A 1 114 ? -18.585 20.439 39.880 1.00 38.58 114 GLU A CA 1
ATOM 727 C C . GLU A 1 114 ? -18.091 19.103 39.352 1.00 37.40 114 GLU A C 1
ATOM 728 O O . GLU A 1 114 ? -17.580 19.014 38.239 1.00 36.60 114 GLU A O 1
ATOM 734 N N . LEU A 1 115 ? -18.269 18.066 40.147 1.00 37.63 115 LEU A N 1
ATOM 735 C CA . LEU A 1 115 ? -17.800 16.732 39.790 1.00 38.16 115 LEU A CA 1
ATOM 736 C C . LEU A 1 115 ? -18.795 16.064 38.850 1.00 38.13 115 LEU A C 1
ATOM 737 O O . LEU A 1 115 ? -19.992 16.367 38.911 1.00 36.75 115 LEU A O 1
ATOM 742 N N . PRO A 1 116 ? -18.331 15.201 37.944 1.00 37.52 116 PRO A N 1
ATOM 743 C CA . PRO A 1 116 ? -19.282 14.492 37.069 1.00 38.09 116 PRO A CA 1
ATOM 744 C C . PRO A 1 116 ? -20.260 13.544 37.818 1.00 36.67 116 PRO A C 1
ATOM 745 O O . PRO A 1 116 ? -19.863 12.807 38.717 1.00 36.36 116 PRO A O 1
ATOM 749 N N . GLU A 1 117 ? -21.511 13.544 37.393 1.00 37.23 117 GLU A N 1
ATOM 750 C CA . GLU A 1 117 ? -22.532 12.636 37.948 1.00 36.30 117 GLU A CA 1
ATOM 751 C C . GLU A 1 117 ? -22.498 11.296 37.192 1.00 34.95 117 GLU A C 1
ATOM 752 O O . GLU A 1 117 ? -22.129 11.262 36.010 1.00 32.41 117 GLU A O 1
ATOM 758 N N . LYS A 1 118 ? -22.856 10.210 37.885 1.00 34.19 118 LYS A N 1
ATOM 759 C CA . LYS A 1 118 ? -22.973 8.869 37.298 1.00 35.52 118 LYS A CA 1
ATOM 760 C C . LYS A 1 118 ? -21.667 8.425 36.618 1.00 35.66 118 LYS A C 1
ATOM 761 O O . LYS A 1 118 ? -21.693 7.995 35.463 1.00 36.33 118 LYS A O 1
ATOM 767 N N . MET A 1 119 ? -20.538 8.564 37.322 1.00 34.48 119 MET A N 1
ATOM 768 C CA . MET A 1 119 ? -19.312 7.907 36.961 1.00 35.12 119 MET A CA 1
ATOM 769 C C . MET A 1 119 ? -19.444 6.374 37.074 1.00 35.73 119 MET A C 1
ATOM 770 O O . MET A 1 119 ? -20.208 5.883 37.925 1.00 33.61 119 MET A O 1
ATOM 775 N N . PRO A 1 120 ? -18.647 5.617 36.282 1.00 35.91 120 PRO A N 1
ATOM 776 C CA . PRO A 1 120 ? -18.693 4.143 36.303 1.00 35.14 120 PRO A CA 1
ATOM 777 C C . PRO A 1 120 ? -18.321 3.657 37.712 1.00 35.41 120 PRO A C 1
ATOM 778 O O . PRO A 1 120 ? -17.377 4.184 38.371 1.00 34.28 120 PRO A O 1
ATOM 782 N N . LYS A 1 121 ? -19.062 2.665 38.148 1.00 35.71 121 LYS A N 1
ATOM 783 C CA . LYS A 1 121 ? -18.997 2.077 39.489 1.00 36.86 121 LYS A CA 1
ATOM 784 C C . LYS A 1 121 ? -17.692 1.304 39.726 1.00 36.08 121 LYS A C 1
ATOM 785 O O . LYS A 1 121 ? -17.353 1.012 40.861 1.00 35.42 121 LYS A O 1
ATOM 791 N N . THR A 1 122 ? -16.965 0.985 38.644 1.00 35.34 122 THR A N 1
ATOM 792 C CA . THR A 1 122 ? -15.629 0.405 38.753 1.00 34.37 122 THR A CA 1
ATOM 793 C C . THR A 1 122 ? -14.492 1.349 39.129 1.00 34.40 122 THR A C 1
ATOM 794 O O . THR A 1 122 ? -13.387 0.888 39.428 1.00 33.79 122 THR A O 1
ATOM 798 N N . LEU A 1 123 ? -14.761 2.656 39.082 1.00 33.36 123 LEU A N 1
ATOM 799 C CA . LEU A 1 123 ? -13.764 3.696 39.320 1.00 34.85 123 LEU A CA 1
ATOM 800 C C . LEU A 1 123 ? -12.968 3.494 40.619 1.00 33.78 123 LEU A C 1
ATOM 801 O O . LEU A 1 123 ? -13.563 3.248 41.670 1.00 31.64 123 LEU A O 1
ATOM 806 N N . GLN A 1 124 ? -11.635 3.527 40.523 1.00 34.03 124 GLN A N 1
ATOM 807 C CA . GLN A 1 124 ? -10.751 3.348 41.696 1.00 35.04 124 GLN A CA 1
ATOM 808 C C . GLN A 1 124 ? -10.071 4.672 42.085 1.00 34.80 124 GLN A C 1
ATOM 809 O O . GLN A 1 124 ? -9.844 4.926 43.253 1.00 34.70 124 GLN A O 1
ATOM 815 N N . GLU A 1 125 ? -9.796 5.534 41.112 1.00 34.91 125 GLU A N 1
ATOM 816 C CA . GLU A 1 125 ? -9.037 6.769 41.369 1.00 35.54 125 GLU A CA 1
ATOM 817 C C . GLU A 1 125 ? -9.627 7.894 40.539 1.00 34.81 125 GLU A C 1
ATOM 818 O O . GLU A 1 125 ? -9.810 7.788 39.312 1.00 36.44 125 GLU A O 1
ATOM 824 N N . LEU A 1 126 ? -9.852 9.007 41.196 1.00 33.71 126 LEU A N 1
ATOM 825 C CA . LEU A 1 126 ? -10.399 10.174 40.565 1.00 33.48 126 LEU A CA 1
ATOM 826 C C . LEU A 1 126 ? -9.509 11.325 40.907 1.00 32.75 126 LEU A C 1
ATOM 827 O O . LEU A 1 126 ? -9.261 11.581 42.099 1.00 31.92 126 LEU A O 1
ATOM 832 N N . ARG A 1 127 ? -8.981 11.998 39.876 1.00 32.05 127 ARG A N 1
ATOM 833 C CA . ARG A 1 127 ? -8.132 13.144 40.081 1.00 31.58 127 ARG A CA 1
ATOM 834 C C . ARG A 1 127 ? -8.727 14.334 39.394 1.00 32.21 127 ARG A C 1
ATOM 835 O O . ARG A 1 127 ? -8.957 14.325 38.160 1.00 31.81 127 ARG A O 1
ATOM 843 N N . VAL A 1 128 ? -8.951 15.385 40.174 1.00 32.57 128 VAL A N 1
ATOM 844 C CA . VAL A 1 128 ? -9.524 16.622 39.664 1.00 33.05 128 VAL A CA 1
ATOM 845 C C . VAL A 1 128 ? -8.769 17.799 40.261 1.00 32.55 128 VAL A C 1
ATOM 846 O O . VAL A 1 128 ? -9.348 18.806 40.644 1.00 33.77 128 VAL A O 1
ATOM 850 N N . HIS A 1 129 ? -7.450 17.663 40.306 1.00 33.89 129 HIS A N 1
ATOM 851 C CA . HIS A 1 129 ? -6.607 18.702 40.788 1.00 33.67 129 HIS A CA 1
ATOM 852 C C . HIS A 1 129 ? -6.727 19.907 39.838 1.00 34.00 129 HIS A C 1
ATOM 853 O O . HIS A 1 129 ? -6.812 19.727 38.636 1.00 34.50 129 HIS A O 1
ATOM 860 N N . GLU A 1 130 ? -6.697 21.119 40.378 1.00 33.27 130 GLU A N 1
ATOM 861 C CA . GLU A 1 130 ? -6.581 22.337 39.532 1.00 34.95 130 GLU A CA 1
ATOM 862 C C . GLU A 1 130 ? -7.733 22.493 38.538 1.00 33.11 130 GLU A C 1
ATOM 863 O O . GLU A 1 130 ? -7.582 22.479 37.312 1.00 32.14 130 GLU A O 1
ATOM 869 N N . ASN A 1 131 ? -8.918 22.580 39.099 1.00 33.44 131 ASN A N 1
ATOM 870 C CA . ASN A 1 131 ? -10.122 22.872 38.366 1.00 32.55 131 ASN A CA 1
ATOM 871 C C . ASN A 1 131 ? -10.737 24.143 38.932 1.00 34.09 131 ASN A C 1
ATOM 872 O O . ASN A 1 131 ? -10.012 24.973 39.475 1.00 33.75 131 ASN A O 1
ATOM 877 N N . GLU A 1 132 ? -12.055 24.329 38.776 1.00 35.81 132 GLU A N 1
ATOM 878 C CA . GLU A 1 132 ? -12.742 25.476 39.361 1.00 36.35 132 GLU A CA 1
ATOM 879 C C . GLU A 1 132 ? -13.901 24.971 40.204 1.00 35.94 132 GLU A C 1
ATOM 880 O O . GLU A 1 132 ? -14.975 25.570 40.198 1.00 34.60 132 GLU A O 1
ATOM 886 N N . ILE A 1 133 ? -13.682 23.838 40.881 1.00 35.93 133 ILE A N 1
ATOM 887 C CA . ILE A 1 133 ? -14.733 23.156 41.630 1.00 35.65 133 ILE A CA 1
ATOM 888 C C . ILE A 1 133 ? -15.163 24.000 42.821 1.00 35.70 133 ILE A C 1
ATOM 889 O O . ILE A 1 133 ? -14.331 24.369 43.657 1.00 34.53 133 ILE A O 1
ATOM 894 N N . THR A 1 134 ? -16.473 24.278 42.913 1.00 36.75 134 THR A N 1
ATOM 895 C CA . THR A 1 134 ? -17.031 24.968 44.102 1.00 36.82 134 THR A CA 1
ATOM 896 C C . THR A 1 134 ? -18.106 24.160 44.842 1.00 37.10 134 THR A C 1
ATOM 897 O O . THR A 1 134 ? -18.555 24.582 45.907 1.00 37.43 134 THR A O 1
ATOM 901 N N . LYS A 1 135 ? -18.565 23.058 44.246 1.00 37.68 135 LYS A N 1
ATOM 902 C CA . LYS A 1 135 ? -19.534 22.185 44.880 1.00 39.89 135 LYS A CA 1
ATOM 903 C C . LYS A 1 135 ? -19.222 20.721 44.715 1.00 38.73 135 LYS A C 1
ATOM 904 O O . LYS A 1 135 ? -18.951 20.216 43.582 1.00 39.66 135 LYS A O 1
ATOM 910 N N . VAL A 1 136 ? -19.246 20.049 45.869 1.00 38.11 136 VAL A N 1
ATOM 911 C CA . VAL A 1 136 ? -19.048 18.602 45.970 1.00 38.20 136 VAL A CA 1
ATOM 912 C C . VAL A 1 136 ? -20.327 17.943 46.536 1.00 39.49 136 VAL A C 1
ATOM 913 O O . VAL A 1 136 ? -20.612 18.023 47.740 1.00 38.85 136 VAL A O 1
ATOM 917 N N . ARG A 1 137 ? -21.080 17.283 45.657 1.00 40.40 137 ARG A N 1
ATOM 918 C CA . ARG A 1 137 ? -22.365 16.679 46.026 1.00 41.78 137 ARG A CA 1
ATOM 919 C C . ARG A 1 137 ? -22.195 15.224 46.441 1.00 40.88 137 ARG A C 1
ATOM 920 O O . ARG A 1 137 ? -21.410 14.472 45.835 1.00 39.78 137 ARG A O 1
ATOM 928 N N . LYS A 1 138 ? -22.939 14.827 47.468 1.00 40.27 138 LYS A N 1
ATOM 929 C CA . LYS A 1 138 ? -22.945 13.439 47.888 1.00 40.58 138 LYS A CA 1
ATOM 930 C C . LYS A 1 138 ? -23.300 12.484 46.743 1.00 40.19 138 LYS A C 1
ATOM 931 O O . LYS A 1 138 ? -22.761 11.383 46.662 1.00 40.13 138 LYS A O 1
ATOM 937 N N . SER A 1 139 ? -24.220 12.932 45.889 1.00 39.77 139 SER A N 1
ATOM 938 C CA . SER A 1 139 ? -24.797 12.148 44.812 1.00 39.28 139 SER A CA 1
ATOM 939 C C . SER A 1 139 ? -23.722 11.661 43.840 1.00 38.86 139 SER A C 1
ATOM 940 O O . SER A 1 139 ? -23.761 10.516 43.392 1.00 38.37 139 SER A O 1
ATOM 943 N N . VAL A 1 140 ? -22.756 12.517 43.526 1.00 39.18 140 VAL A N 1
ATOM 944 C CA . VAL A 1 140 ? -21.663 12.102 42.648 1.00 39.33 140 VAL A CA 1
ATOM 945 C C . VAL A 1 140 ? -20.979 10.784 43.130 1.00 39.03 140 VAL A C 1
ATOM 946 O O . VAL A 1 140 ? -20.606 9.944 42.308 1.00 38.14 140 VAL A O 1
ATOM 950 N N . PHE A 1 141 ? -20.934 10.583 44.451 1.00 38.40 141 PHE A N 1
ATOM 951 C CA . PHE A 1 141 ? -20.135 9.511 45.065 1.00 38.18 141 PHE A CA 1
ATOM 952 C C . PHE A 1 141 ? -20.871 8.284 45.521 1.00 38.10 141 PHE A C 1
ATOM 953 O O . PHE A 1 141 ? -20.236 7.272 45.821 1.00 37.76 141 PHE A O 1
ATOM 961 N N . ASN A 1 142 ? -22.207 8.373 45.571 1.00 38.49 142 ASN A N 1
ATOM 962 C CA . ASN A 1 142 ? -23.084 7.270 45.922 1.00 39.12 142 ASN A CA 1
ATOM 963 C C . ASN A 1 142 ? -22.854 6.044 44.999 1.00 38.36 142 ASN A C 1
ATOM 964 O O . ASN A 1 142 ? -22.830 6.161 43.752 1.00 37.37 142 ASN A O 1
ATOM 969 N N . GLY A 1 143 ? -22.705 4.866 45.611 1.00 37.34 143 GLY A N 1
ATOM 970 C CA . GLY A 1 143 ? -22.424 3.640 44.834 1.00 36.16 143 GLY A CA 1
ATOM 971 C C . GLY A 1 143 ? -21.006 3.506 44.247 1.00 35.06 143 GLY A C 1
ATOM 972 O O . GLY A 1 143 ? -20.696 2.504 43.637 1.00 35.80 143 GLY A O 1
ATOM 973 N N . LEU A 1 144 ? -20.141 4.493 44.418 1.00 33.67 144 LEU A N 1
ATOM 974 C CA . LEU A 1 144 ? -18.731 4.352 43.958 1.00 33.35 144 LEU A CA 1
ATOM 975 C C . LEU A 1 144 ? -17.891 3.543 44.962 1.00 33.47 144 LEU A C 1
ATOM 976 O O . LEU A 1 144 ? -17.025 4.079 45.676 1.00 32.45 144 LEU A O 1
ATOM 981 N N . ASN A 1 145 ? -18.174 2.244 45.041 1.00 34.81 145 ASN A N 1
ATOM 982 C CA . ASN A 1 145 ? -17.656 1.397 46.118 1.00 35.83 145 ASN A CA 1
ATOM 983 C C . ASN A 1 145 ? -16.335 0.730 45.828 1.00 35.56 145 ASN A C 1
ATOM 984 O O . ASN A 1 145 ? -15.859 -0.064 46.632 1.00 35.72 145 ASN A O 1
ATOM 989 N N . GLN A 1 146 ? -15.720 1.077 44.697 1.00 36.02 146 GLN A N 1
ATOM 990 C CA . GLN A 1 146 ? -14.390 0.595 44.357 1.00 35.99 146 GLN A CA 1
ATOM 991 C C . GLN A 1 146 ? -13.324 1.702 44.487 1.00 35.61 146 GLN A C 1
ATOM 992 O O . GLN A 1 146 ? -12.117 1.444 44.334 1.00 36.15 146 GLN A O 1
ATOM 998 N N . MET A 1 147 ? -13.788 2.923 44.698 1.00 34.93 147 MET A N 1
ATOM 999 C CA . MET A 1 147 ? -12.956 4.096 44.862 1.00 36.12 147 MET A CA 1
ATOM 1000 C C . MET A 1 147 ? -11.983 3.972 46.019 1.00 35.09 147 MET A C 1
ATOM 1001 O O . MET A 1 147 ? -12.409 3.712 47.143 1.00 34.15 147 MET A O 1
ATOM 1006 N N . ILE A 1 148 ? -10.683 4.096 45.721 1.00 35.23 148 ILE A N 1
ATOM 1007 C CA . ILE A 1 148 ? -9.638 4.066 46.745 1.00 36.33 148 ILE A CA 1
ATOM 1008 C C . ILE A 1 148 ? -8.956 5.399 46.957 1.00 35.10 148 ILE A C 1
ATOM 1009 O O . ILE A 1 148 ? -8.581 5.709 48.081 1.00 34.27 148 ILE A O 1
ATOM 1014 N N . VAL A 1 149 ? -8.849 6.193 45.898 1.00 34.36 149 VAL A N 1
ATOM 1015 C CA . VAL A 1 149 ? -8.096 7.468 45.934 1.00 34.51 149 VAL A CA 1
ATOM 1016 C C . VAL A 1 149 ? -8.886 8.594 45.283 1.00 34.32 149 VAL A C 1
ATOM 1017 O O . VAL A 1 149 ? -9.351 8.446 44.146 1.00 33.55 149 VAL A O 1
ATOM 1021 N N . VAL A 1 150 ? -8.964 9.742 45.980 1.00 33.51 150 VAL A N 1
ATOM 1022 C CA . VAL A 1 150 ? -9.530 10.938 45.422 1.00 34.65 150 VAL A CA 1
ATOM 1023 C C . VAL A 1 150 ? -8.575 12.109 45.643 1.00 34.64 150 VAL A C 1
ATOM 1024 O O . VAL A 1 150 ? -8.123 12.347 46.762 1.00 34.82 150 VAL A O 1
ATOM 1028 N N . GLU A 1 151 ? -8.256 12.826 44.576 1.00 34.28 151 GLU A N 1
ATOM 1029 C CA . GLU A 1 151 ? -7.450 14.015 44.688 1.00 34.95 151 GLU A CA 1
ATOM 1030 C C . GLU A 1 151 ? -8.267 15.180 44.216 1.00 34.35 151 GLU A C 1
ATOM 1031 O O . GLU A 1 151 ? -8.730 15.176 43.049 1.00 32.30 151 GLU A O 1
ATOM 1037 N N . LEU A 1 152 ? -8.449 16.202 45.084 1.00 34.97 152 LEU A N 1
ATOM 1038 C CA . LEU A 1 152 ? -9.318 17.368 44.747 1.00 33.94 152 LEU A CA 1
ATOM 1039 C C . LEU A 1 152 ? -8.690 18.732 44.991 1.00 34.35 152 LEU A C 1
ATOM 1040 O O . LEU A 1 152 ? -9.387 19.775 45.129 1.00 31.95 152 LEU A O 1
ATOM 1045 N N . GLY A 1 153 ? -7.380 18.762 45.084 1.00 34.12 153 GLY A N 1
ATOM 1046 C CA . GLY A 1 153 ? -6.756 20.015 45.514 1.00 34.37 153 GLY A CA 1
ATOM 1047 C C . GLY A 1 153 ? -6.699 21.037 44.401 1.00 34.67 153 GLY A C 1
ATOM 1048 O O . GLY A 1 153 ? -7.093 20.747 43.226 1.00 34.87 153 GLY A O 1
ATOM 1049 N N . THR A 1 154 ? -6.157 22.209 44.759 1.00 33.90 154 THR A N 1
ATOM 1050 C CA . THR A 1 154 ? -6.162 23.393 43.887 1.00 35.04 154 THR A CA 1
ATOM 1051 C C . THR A 1 154 ? -7.532 23.692 43.234 1.00 33.86 154 THR A C 1
ATOM 1052 O O . THR A 1 154 ? -7.734 23.591 42.030 1.00 35.22 154 THR A O 1
ATOM 1056 N N . ASN A 1 155 ? -8.469 24.054 44.059 1.00 32.82 155 ASN A N 1
ATOM 1057 C CA . ASN A 1 155 ? -9.815 24.372 43.606 1.00 33.06 155 ASN A CA 1
ATOM 1058 C C . ASN A 1 155 ? -10.295 25.507 44.529 1.00 33.52 155 ASN A C 1
ATOM 1059 O O . ASN A 1 155 ? -9.892 25.533 45.669 1.00 33.66 155 ASN A O 1
ATOM 1064 N N . PRO A 1 156 ? -11.138 26.425 44.040 1.00 34.44 156 PRO A N 1
ATOM 1065 C CA . PRO A 1 156 ? -11.637 27.530 44.854 1.00 34.51 156 PRO A CA 1
ATOM 1066 C C . PRO A 1 156 ? -12.631 27.094 45.931 1.00 34.84 156 PRO A C 1
ATOM 1067 O O . PRO A 1 156 ? -13.029 27.915 46.754 1.00 35.84 156 PRO A O 1
ATOM 1071 N N . LEU A 1 157 ? -12.924 25.795 45.982 1.00 33.74 157 LEU A N 1
ATOM 1072 C CA . LEU A 1 157 ? -13.829 25.159 46.949 1.00 33.86 157 LEU A CA 1
ATOM 1073 C C . LEU A 1 157 ? -13.778 25.657 48.405 1.00 33.61 157 LEU A C 1
ATOM 1074 O O . LEU A 1 157 ? -12.713 25.693 49.029 1.00 33.87 157 LEU A O 1
ATOM 1079 N N . LYS A 1 158 ? -14.952 25.963 48.951 1.00 33.80 158 LYS A N 1
ATOM 1080 C CA . LYS A 1 158 ? -15.137 26.338 50.369 1.00 33.48 158 LYS A CA 1
ATOM 1081 C C . LYS A 1 158 ? -15.791 25.189 51.158 1.00 33.78 158 LYS A C 1
ATOM 1082 O O . LYS A 1 158 ? -16.358 24.267 50.566 1.00 33.71 158 LYS A O 1
ATOM 1088 N N . SER A 1 159 ? -15.775 25.287 52.490 1.00 34.30 159 SER A N 1
ATOM 1089 C CA . SER A 1 159 ? -16.340 24.225 53.310 1.00 35.20 159 SER A CA 1
ATOM 1090 C C . SER A 1 159 ? -17.875 24.094 53.069 1.00 35.39 159 SER A C 1
ATOM 1091 O O . SER A 1 159 ? -18.399 22.960 53.016 1.00 35.30 159 SER A O 1
ATOM 1094 N N . SER A 1 160 ? -18.560 25.231 52.876 1.00 35.22 160 SER A N 1
ATOM 1095 C CA . SER A 1 160 ? -20.014 25.268 52.540 1.00 35.52 160 SER A CA 1
ATOM 1096 C C . SER A 1 160 ? -20.341 24.518 51.244 1.00 36.41 160 SER A C 1
ATOM 1097 O O . SER A 1 160 ? -21.491 24.140 51.010 1.00 35.81 160 SER A O 1
ATOM 1100 N N . GLY A 1 161 ? -19.320 24.287 50.410 1.00 36.17 161 GLY A N 1
ATOM 1101 C CA . GLY A 1 161 ? -19.537 23.710 49.095 1.00 36.78 161 GLY A CA 1
ATOM 1102 C C . GLY A 1 161 ? -19.487 22.195 49.138 1.00 37.56 161 GLY A C 1
ATOM 1103 O O . GLY A 1 161 ? -19.778 21.551 48.145 1.00 38.51 161 GLY A O 1
ATOM 1104 N N . ILE A 1 162 ? -19.098 21.625 50.273 1.00 37.85 162 ILE A N 1
ATOM 1105 C CA . ILE A 1 162 ? -19.050 20.173 50.430 1.00 38.74 162 ILE A CA 1
ATOM 1106 C C . ILE A 1 162 ? -20.254 19.727 51.254 1.00 40.43 162 ILE A C 1
ATOM 1107 O O . ILE A 1 162 ? -20.340 20.042 52.445 1.00 39.51 162 ILE A O 1
ATOM 1112 N N . GLU A 1 163 ? -21.204 19.030 50.622 1.00 42.16 163 GLU A N 1
ATOM 1113 C CA . GLU A 1 163 ? -22.329 18.485 51.384 1.00 44.72 163 GLU A CA 1
ATOM 1114 C C . GLU A 1 163 ? -21.762 17.590 52.488 1.00 44.13 163 GLU A C 1
ATOM 1115 O O . GLU A 1 163 ? -20.757 16.895 52.278 1.00 42.99 163 GLU A O 1
ATOM 1121 N N . ASN A 1 164 ? -22.387 17.638 53.668 1.00 43.92 164 ASN A N 1
ATOM 1122 C CA . ASN A 1 164 ? -22.008 16.750 54.783 1.00 43.92 164 ASN A CA 1
ATOM 1123 C C . ASN A 1 164 ? -22.109 15.278 54.391 1.00 42.40 164 ASN A C 1
ATOM 1124 O O . ASN A 1 164 ? -23.105 14.850 53.814 1.00 41.43 164 ASN A O 1
ATOM 1129 N N . GLY A 1 165 ? -21.070 14.511 54.692 1.00 41.31 165 GLY A N 1
ATOM 1130 C CA . GLY A 1 165 ? -21.059 13.095 54.330 1.00 40.28 165 GLY A CA 1
ATOM 1131 C C . GLY A 1 165 ? -20.990 12.843 52.826 1.00 40.27 165 GLY A C 1
ATOM 1132 O O . GLY A 1 165 ? -21.309 11.747 52.386 1.00 39.44 165 GLY A O 1
ATOM 1133 N N . ALA A 1 166 ? -20.546 13.836 52.043 1.00 39.90 166 ALA A N 1
ATOM 1134 C CA . ALA A 1 166 ? -20.444 13.690 50.574 1.00 40.39 166 ALA A CA 1
ATOM 1135 C C . ALA A 1 166 ? -19.606 12.487 50.158 1.00 40.74 166 ALA A C 1
ATOM 1136 O O . ALA A 1 166 ? -19.944 11.784 49.205 1.00 41.70 166 ALA A O 1
ATOM 1138 N N . PHE A 1 167 ? -18.523 12.247 50.880 1.00 40.15 167 PHE A N 1
ATOM 1139 C CA . PHE A 1 167 ? -17.639 11.132 50.575 1.00 40.93 167 PHE A CA 1
ATOM 1140 C C . PHE A 1 167 ? -18.064 9.807 51.176 1.00 42.38 167 PHE A C 1
ATOM 1141 O O . PHE A 1 167 ? -17.452 8.793 50.894 1.00 43.67 167 PHE A O 1
ATOM 1149 N N . GLN A 1 168 ? -19.127 9.813 51.977 1.00 43.61 168 GLN A N 1
ATOM 1150 C CA . GLN A 1 168 ? -19.580 8.628 52.709 1.00 46.01 168 GLN A CA 1
ATOM 1151 C C . GLN A 1 168 ? -19.994 7.418 51.813 1.00 46.58 168 GLN A C 1
ATOM 1152 O O . GLN A 1 168 ? -19.885 6.262 52.252 1.00 47.50 168 GLN A O 1
ATOM 1158 N N . GLY A 1 169 ? -20.450 7.662 50.579 1.00 46.48 169 GLY A N 1
ATOM 1159 C CA . GLY A 1 169 ? -20.843 6.550 49.664 1.00 46.66 169 GLY A CA 1
ATOM 1160 C C . GLY A 1 169 ? -19.712 5.640 49.150 1.00 46.98 169 GLY A C 1
ATOM 1161 O O . GLY A 1 169 ? -19.962 4.601 48.499 1.00 46.75 169 GLY A O 1
ATOM 1162 N N . MET A 1 170 ? -18.463 6.045 49.427 1.00 46.43 170 MET A N 1
ATOM 1163 C CA . MET A 1 170 ? -17.279 5.303 49.050 1.00 45.51 170 MET A CA 1
ATOM 1164 C C . MET A 1 170 ? -16.714 4.403 50.190 1.00 45.16 170 MET A C 1
ATOM 1165 O O . MET A 1 170 ? -15.846 4.821 50.978 1.00 45.21 170 MET A O 1
ATOM 1170 N N . LYS A 1 171 ? -17.155 3.151 50.195 1.00 44.35 171 LYS A N 1
ATOM 1171 C CA . LYS A 1 171 ? -16.903 2.195 51.278 1.00 44.38 171 LYS A CA 1
ATOM 1172 C C . LYS A 1 171 ? -15.500 1.591 51.364 1.00 42.25 171 LYS A C 1
ATOM 1173 O O . LYS A 1 171 ? -15.158 0.992 52.386 1.00 42.01 171 LYS A O 1
ATOM 1179 N N . LYS A 1 172 ? -14.718 1.714 50.292 1.00 39.23 172 LYS A N 1
ATOM 1180 C CA . LYS A 1 172 ? -13.319 1.297 50.275 1.00 38.69 172 LYS A CA 1
ATOM 1181 C C . LYS A 1 172 ? -12.369 2.493 50.233 1.00 36.91 172 LYS A C 1
ATOM 1182 O O . LYS A 1 172 ? -11.175 2.291 50.053 1.00 36.32 172 LYS A O 1
ATOM 1188 N N . LEU A 1 173 ? -12.885 3.725 50.293 1.00 34.63 173 LEU A N 1
ATOM 1189 C CA . LEU A 1 173 ? -12.024 4.870 50.123 1.00 34.06 173 LEU A CA 1
ATOM 1190 C C . LEU A 1 173 ? -10.921 4.823 51.192 1.00 34.22 173 LEU A C 1
ATOM 1191 O O . LEU A 1 173 ? -11.195 4.743 52.409 1.00 33.43 173 LEU A O 1
ATOM 1196 N N . SER A 1 174 ? -9.692 4.893 50.719 1.00 33.88 174 SER A N 1
ATOM 1197 C CA . SER A 1 174 ? -8.518 4.764 51.567 1.00 34.76 174 SER A CA 1
ATOM 1198 C C . SER A 1 174 ? -7.763 6.117 51.656 1.00 33.89 174 SER A C 1
ATOM 1199 O O . SER A 1 174 ? -7.200 6.441 52.703 1.00 33.70 174 SER A O 1
ATOM 1202 N N . TYR A 1 175 ? -7.801 6.912 50.586 1.00 33.42 175 TYR A N 1
ATOM 1203 C CA . TYR A 1 175 ? -7.010 8.147 50.531 1.00 33.32 175 TYR A CA 1
ATOM 1204 C C . TYR A 1 175 ? -7.866 9.302 50.024 1.00 33.19 175 TYR A C 1
ATOM 1205 O O . TYR A 1 175 ? -8.577 9.182 49.017 1.00 32.85 175 TYR A O 1
ATOM 1214 N N . ILE A 1 176 ? -7.835 10.420 50.719 1.00 33.60 176 ILE A N 1
ATOM 1215 C CA . ILE A 1 176 ? -8.390 11.612 50.119 1.00 35.93 176 ILE A CA 1
ATOM 1216 C C . ILE A 1 176 ? -7.463 12.778 50.340 1.00 34.97 176 ILE A C 1
ATOM 1217 O O . ILE A 1 176 ? -6.901 12.929 51.446 1.00 33.80 176 ILE A O 1
ATOM 1222 N N . ARG A 1 177 ? -7.287 13.592 49.292 1.00 33.73 177 ARG A N 1
ATOM 1223 C CA . ARG A 1 177 ? -6.549 14.810 49.449 1.00 33.48 177 ARG A CA 1
ATOM 1224 C C . ARG A 1 177 ? -7.357 15.990 48.925 1.00 35.11 177 ARG A C 1
ATOM 1225 O O . ARG A 1 177 ? -7.851 15.999 47.757 1.00 34.93 177 ARG A O 1
ATOM 1233 N N . ILE A 1 178 ? -7.502 16.973 49.809 1.00 34.59 178 ILE A N 1
ATOM 1234 C CA . ILE A 1 178 ? -8.059 18.280 49.473 1.00 34.57 178 ILE A CA 1
ATOM 1235 C C . ILE A 1 178 ? -7.084 19.309 49.947 1.00 34.28 178 ILE A C 1
ATOM 1236 O O . ILE A 1 178 ? -7.007 19.593 51.113 1.00 34.26 178 ILE A O 1
ATOM 1241 N N . ALA A 1 179 ? -6.343 19.875 49.014 1.00 34.20 179 ALA A N 1
ATOM 1242 C CA . ALA A 1 179 ? -5.179 20.679 49.337 1.00 33.33 179 ALA A CA 1
ATOM 1243 C C . ALA A 1 179 ? -5.279 21.954 48.536 1.00 33.53 179 ALA A C 1
ATOM 1244 O O . ALA A 1 179 ? -5.880 21.946 47.430 1.00 33.46 179 ALA A O 1
ATOM 1246 N N . ASP A 1 180 ? -4.707 23.037 49.067 1.00 34.23 180 ASP A N 1
ATOM 1247 C CA . ASP A 1 180 ? -4.627 24.330 48.331 1.00 35.35 180 ASP A CA 1
ATOM 1248 C C . ASP A 1 180 ? -5.999 24.789 47.828 1.00 34.94 180 ASP A C 1
ATOM 1249 O O . ASP A 1 180 ? -6.121 25.207 46.675 1.00 34.52 180 ASP A O 1
ATOM 1254 N N . THR A 1 181 ? -7.016 24.660 48.686 1.00 34.63 181 THR A N 1
ATOM 1255 C CA . THR A 1 181 ? -8.367 25.184 48.447 1.00 33.96 181 THR A CA 1
ATOM 1256 C C . THR A 1 181 ? -8.749 26.249 49.501 1.00 34.60 181 THR A C 1
ATOM 1257 O O . THR A 1 181 ? -7.892 26.716 50.308 1.00 33.72 181 THR A O 1
ATOM 1261 N N . ASN A 1 182 ? -10.039 26.622 49.506 1.00 34.77 182 ASN A N 1
ATOM 1262 C CA . ASN A 1 182 ? -10.564 27.539 50.530 1.00 35.31 182 ASN A CA 1
ATOM 1263 C C . ASN A 1 182 ? -11.178 26.906 51.785 1.00 34.34 182 ASN A C 1
ATOM 1264 O O . ASN A 1 182 ? -11.747 27.642 52.610 1.00 33.14 182 ASN A O 1
ATOM 1269 N N . ILE A 1 183 ? -11.092 25.575 51.940 1.00 32.43 183 ILE A N 1
ATOM 1270 C CA . ILE A 1 183 ? -11.737 24.952 53.095 1.00 32.84 183 ILE A CA 1
ATOM 1271 C C . ILE A 1 183 ? -11.179 25.461 54.421 1.00 32.85 183 ILE A C 1
ATOM 1272 O O . ILE A 1 183 ? -9.988 25.762 54.521 1.00 32.58 183 ILE A O 1
ATOM 1277 N N . THR A 1 184 ? -12.067 25.566 55.412 1.00 33.28 184 THR A N 1
ATOM 1278 C CA . THR A 1 184 ? -11.767 26.175 56.710 1.00 34.29 184 THR A CA 1
ATOM 1279 C C . THR A 1 184 ? -12.026 25.182 57.850 1.00 35.37 184 THR A C 1
ATOM 1280 O O . THR A 1 184 ? -11.662 25.434 58.977 1.00 35.58 184 THR A O 1
ATOM 1284 N N . THR A 1 185 ? -12.663 24.054 57.540 1.00 36.53 185 THR A N 1
ATOM 1285 C CA . THR A 1 185 ? -12.876 22.995 58.529 1.00 37.79 185 THR A CA 1
ATOM 1286 C C . THR A 1 185 ? -12.665 21.647 57.880 1.00 37.10 185 THR A C 1
ATOM 1287 O O . THR A 1 185 ? -12.823 21.499 56.652 1.00 37.66 185 THR A O 1
ATOM 1291 N N . ILE A 1 186 ? -12.303 20.662 58.687 1.00 36.24 186 ILE A N 1
ATOM 1292 C CA . ILE A 1 186 ? -12.227 19.300 58.198 1.00 37.23 186 ILE A CA 1
ATOM 1293 C C . ILE A 1 186 ? -13.652 18.850 57.785 1.00 37.09 186 ILE A C 1
ATOM 1294 O O . ILE A 1 186 ? -14.587 19.047 58.537 1.00 36.00 186 ILE A O 1
ATOM 1299 N N . PRO A 1 187 ? -13.817 18.282 56.582 1.00 37.68 187 PRO A N 1
ATOM 1300 C CA . PRO A 1 187 ? -15.144 17.785 56.174 1.00 37.83 187 PRO A CA 1
ATOM 1301 C C . PRO A 1 187 ? -15.700 16.778 57.183 1.00 39.29 187 PRO A C 1
ATOM 1302 O O . PRO A 1 187 ? -14.954 15.946 57.695 1.00 39.52 187 PRO A O 1
ATOM 1306 N N . GLN A 1 188 ? -16.988 16.906 57.508 1.00 40.29 188 GLN A N 1
ATOM 1307 C CA . GLN A 1 188 ? -17.695 15.950 58.369 1.00 41.81 188 GLN A CA 1
ATOM 1308 C C . GLN A 1 188 ? -18.234 14.743 57.601 1.00 41.01 188 GLN A C 1
ATOM 1309 O O . GLN A 1 188 ? -18.443 14.809 56.381 1.00 42.13 188 GLN A O 1
ATOM 1315 N N . GLY A 1 189 ? -18.457 13.643 58.315 1.00 40.09 189 GLY A N 1
ATOM 1316 C CA . GLY A 1 189 ? -18.987 12.434 57.706 1.00 39.54 189 GLY A CA 1
ATOM 1317 C C . GLY A 1 189 ? -18.040 11.764 56.717 1.00 39.13 189 GLY A C 1
ATOM 1318 O O . GLY A 1 189 ? -18.477 11.277 55.686 1.00 39.65 189 GLY A O 1
ATOM 1319 N N . LEU A 1 190 ? -16.751 11.718 57.047 1.00 38.17 190 LEU A N 1
ATOM 1320 C CA . LEU A 1 190 ? -15.763 11.075 56.192 1.00 38.21 190 LEU A CA 1
ATOM 1321 C C . LEU A 1 190 ? -15.871 9.563 56.358 1.00 37.22 190 LEU A C 1
ATOM 1322 O O . LEU A 1 190 ? -16.280 9.100 57.409 1.00 37.24 190 LEU A O 1
ATOM 1327 N N . PRO A 1 191 ? -15.586 8.792 55.307 1.00 36.47 191 PRO A N 1
ATOM 1328 C CA . PRO A 1 191 ? -15.718 7.334 55.397 1.00 36.09 191 PRO A CA 1
ATOM 1329 C C . PRO A 1 191 ? -14.729 6.668 56.373 1.00 36.12 191 PRO A C 1
ATOM 1330 O O . PRO A 1 191 ? -13.534 6.947 56.297 1.00 36.34 191 PRO A O 1
ATOM 1334 N N . PRO A 1 192 ? -15.226 5.798 57.264 1.00 36.33 192 PRO A N 1
ATOM 1335 C CA . PRO A 1 192 ? -14.353 5.139 58.255 1.00 35.87 192 PRO A CA 1
ATOM 1336 C C . PRO A 1 192 ? -13.285 4.190 57.686 1.00 34.48 192 PRO A C 1
ATOM 1337 O O . PRO A 1 192 ? -12.388 3.785 58.428 1.00 33.13 192 PRO A O 1
ATOM 1341 N N . SER A 1 193 ? -13.343 3.894 56.379 1.00 34.19 193 SER A N 1
ATOM 1342 C CA . SER A 1 193 ? -12.302 3.115 55.727 1.00 32.39 193 SER A CA 1
ATOM 1343 C C . SER A 1 193 ? -11.013 3.941 55.505 1.00 31.77 193 SER A C 1
ATOM 1344 O O . SER A 1 193 ? -9.961 3.380 55.197 1.00 31.45 193 SER A O 1
ATOM 1347 N N . LEU A 1 194 ? -11.087 5.262 55.596 1.00 31.21 194 LEU A N 1
ATOM 1348 C CA . LEU A 1 194 ? -9.895 6.107 55.320 1.00 31.54 194 LEU A CA 1
ATOM 1349 C C . LEU A 1 194 ? -8.657 5.705 56.120 1.00 29.70 194 LEU A C 1
ATOM 1350 O O . LEU A 1 194 ? -8.744 5.517 57.303 1.00 27.63 194 LEU A O 1
ATOM 1355 N N . THR A 1 195 ? -7.524 5.599 55.443 1.00 29.29 195 THR A N 1
ATOM 1356 C CA . THR A 1 195 ? -6.236 5.405 56.121 1.00 29.73 195 THR A CA 1
ATOM 1357 C C . THR A 1 195 ? -5.359 6.694 56.013 1.00 31.19 195 THR A C 1
ATOM 1358 O O . THR A 1 195 ? -4.450 6.914 56.847 1.00 30.18 195 THR A O 1
ATOM 1362 N N . GLU A 1 196 ? -5.669 7.538 55.018 1.00 31.39 196 GLU A N 1
ATOM 1363 C CA . GLU A 1 196 ? -4.948 8.828 54.793 1.00 32.80 196 GLU A CA 1
ATOM 1364 C C . GLU A 1 196 ? -5.898 9.968 54.519 1.00 32.67 196 GLU A C 1
ATOM 1365 O O . GLU A 1 196 ? -6.791 9.840 53.701 1.00 33.81 196 GLU A O 1
ATOM 1371 N N . LEU A 1 197 ? -5.733 11.061 55.259 1.00 32.39 197 LEU A N 1
ATOM 1372 C CA . LEU A 1 197 ? -6.475 12.280 55.058 1.00 32.95 197 LEU A CA 1
ATOM 1373 C C . LEU A 1 197 ? -5.479 13.444 54.908 1.00 32.75 197 LEU A C 1
ATOM 1374 O O . LEU A 1 197 ? -4.803 13.788 55.865 1.00 32.58 197 LEU A O 1
ATOM 1379 N N . HIS A 1 198 ? -5.399 14.032 53.706 1.00 32.31 198 HIS A N 1
ATOM 1380 C CA . HIS A 1 198 ? -4.448 15.047 53.370 1.00 32.02 198 HIS A CA 1
ATOM 1381 C C . HIS A 1 198 ? -5.181 16.294 53.064 1.00 32.82 198 HIS A C 1
ATOM 1382 O O . HIS A 1 198 ? -5.996 16.370 52.125 1.00 32.07 198 HIS A O 1
ATOM 1389 N N . LEU A 1 199 ? -4.943 17.282 53.930 1.00 32.45 199 LEU A N 1
ATOM 1390 C CA . LEU A 1 199 ? -5.669 18.534 53.865 1.00 33.39 199 LEU A CA 1
ATOM 1391 C C . LEU A 1 199 ? -4.658 19.635 54.000 1.00 32.80 199 LEU A C 1
ATOM 1392 O O . LEU A 1 199 ? -4.896 20.618 54.678 1.00 34.24 199 LEU A O 1
ATOM 1397 N N . ASP A 1 200 ? -3.516 19.448 53.387 1.00 32.58 200 ASP A N 1
ATOM 1398 C CA . ASP A 1 200 ? -2.474 20.442 53.434 1.00 33.79 200 ASP A CA 1
ATOM 1399 C C . ASP A 1 200 ? -2.767 21.721 52.623 1.00 33.64 200 ASP A C 1
ATOM 1400 O O . ASP A 1 200 ? -3.416 21.682 51.562 1.00 34.12 200 ASP A O 1
ATOM 1405 N N . GLY A 1 201 ? -2.283 22.842 53.124 1.00 32.47 201 GLY A N 1
ATOM 1406 C CA . GLY A 1 201 ? -2.361 24.116 52.426 1.00 31.25 201 GLY A CA 1
ATOM 1407 C C . GLY A 1 201 ? -3.720 24.730 52.217 1.00 31.48 201 GLY A C 1
ATOM 1408 O O . GLY A 1 201 ? -3.930 25.421 51.215 1.00 31.92 201 GLY A O 1
ATOM 1409 N N . ASN A 1 202 ? -4.639 24.524 53.159 1.00 30.88 202 ASN A N 1
ATOM 1410 C CA . ASN A 1 202 ? -5.954 25.147 53.081 1.00 30.48 202 ASN A CA 1
ATOM 1411 C C . ASN A 1 202 ? -6.073 26.358 54.047 1.00 31.01 202 ASN A C 1
ATOM 1412 O O . ASN A 1 202 ? -5.069 27.043 54.344 1.00 30.96 202 ASN A O 1
ATOM 1417 N N . LYS A 1 203 ? -7.273 26.640 54.545 1.00 30.75 203 LYS A N 1
ATOM 1418 C CA . LYS A 1 203 ? -7.386 27.773 55.486 1.00 31.79 203 LYS A CA 1
ATOM 1419 C C . LYS A 1 203 ? -8.033 27.287 56.775 1.00 32.01 203 LYS A C 1
ATOM 1420 O O . LYS A 1 203 ? -8.772 28.015 57.392 1.00 32.80 203 LYS A O 1
ATOM 1426 N N . ILE A 1 204 ? -7.758 26.039 57.151 1.00 32.46 204 ILE A N 1
ATOM 1427 C CA . ILE A 1 204 ? -8.379 25.428 58.315 1.00 32.94 204 ILE A CA 1
ATOM 1428 C C . ILE A 1 204 ? -7.875 26.131 59.590 1.00 34.04 204 ILE A C 1
ATOM 1429 O O . ILE A 1 204 ? -6.683 26.452 59.698 1.00 33.09 204 ILE A O 1
ATOM 1434 N N . THR A 1 205 ? -8.774 26.381 60.536 1.00 34.65 205 THR A N 1
ATOM 1435 C CA . THR A 1 205 ? -8.382 27.138 61.727 1.00 37.24 205 THR A CA 1
ATOM 1436 C C . THR A 1 205 ? -8.459 26.328 63.009 1.00 38.12 205 THR A C 1
ATOM 1437 O O . THR A 1 205 ? -7.925 26.745 64.030 1.00 38.93 205 THR A O 1
ATOM 1441 N N . LYS A 1 206 ? -9.130 25.183 62.966 1.00 39.45 206 LYS A N 1
ATOM 1442 C CA . LYS A 1 206 ? -9.252 24.318 64.148 1.00 40.61 206 LYS A CA 1
ATOM 1443 C C . LYS A 1 206 ? -9.485 22.878 63.766 1.00 40.74 206 LYS A C 1
ATOM 1444 O O . LYS A 1 206 ? -10.043 22.578 62.687 1.00 41.08 206 LYS A O 1
ATOM 1450 N N . VAL A 1 207 ? -8.953 21.998 64.604 1.00 40.28 207 VAL A N 1
ATOM 1451 C CA . VAL A 1 207 ? -9.213 20.575 64.551 1.00 41.38 207 VAL A CA 1
ATOM 1452 C C . VAL A 1 207 ? -10.251 20.275 65.641 1.00 43.19 207 VAL A C 1
ATOM 1453 O O . VAL A 1 207 ? -9.969 20.353 66.855 1.00 42.98 207 VAL A O 1
ATOM 1457 N N . ASP A 1 208 ? -11.462 19.975 65.186 1.00 44.55 208 ASP A N 1
ATOM 1458 C CA . ASP 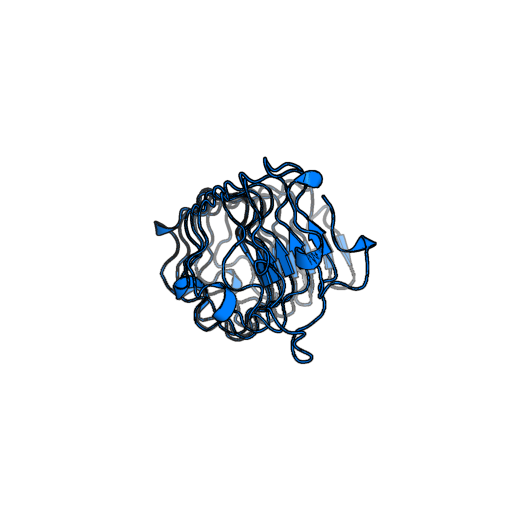A 1 208 ? -12.511 19.525 66.057 1.00 46.71 208 ASP A CA 1
ATOM 1459 C C . ASP A 1 208 ? -12.620 17.998 66.042 1.00 46.34 208 ASP A C 1
ATOM 1460 O O . ASP A 1 208 ? -12.385 17.341 64.990 1.00 45.90 208 ASP A O 1
ATOM 1465 N N . ALA A 1 209 ? -12.974 17.458 67.213 1.00 45.30 209 ALA A N 1
ATOM 1466 C CA . ALA A 1 209 ? -13.060 16.026 67.450 1.00 44.81 209 ALA A CA 1
ATOM 1467 C C . ALA A 1 209 ? -14.143 15.362 66.623 1.00 44.43 209 ALA A C 1
ATOM 1468 O O . ALA A 1 209 ? -13.957 14.236 66.180 1.00 43.60 209 ALA A O 1
ATOM 1470 N N . ALA A 1 210 ? -15.279 16.042 66.444 1.00 43.88 210 ALA A N 1
ATOM 1471 C CA . ALA A 1 210 ? -16.402 15.474 65.701 1.00 43.87 210 ALA A CA 1
ATOM 1472 C C . ALA A 1 210 ? -16.056 15.148 64.231 1.00 43.80 210 ALA A C 1
ATOM 1473 O O . ALA A 1 210 ? -16.552 14.169 63.687 1.00 44.44 210 ALA A O 1
ATOM 1475 N N . SER A 1 211 ? -15.219 15.951 63.586 1.00 43.71 211 SER A N 1
ATOM 1476 C CA . SER A 1 211 ? -14.844 15.670 62.180 1.00 44.37 211 SER A CA 1
ATOM 1477 C C . SER A 1 211 ? -14.036 14.384 62.043 1.00 43.93 211 SER A C 1
ATOM 1478 O O . SER A 1 211 ? -14.051 13.725 60.974 1.00 45.18 211 SER A O 1
ATOM 1481 N N . LEU A 1 212 ? -13.327 14.035 63.118 1.00 41.70 212 LEU A N 1
ATOM 1482 C CA . LEU A 1 212 ? -12.498 12.840 63.136 1.00 39.14 212 LEU A CA 1
ATOM 1483 C C . LEU A 1 212 ? -13.212 11.633 63.696 1.00 38.38 212 LEU A C 1
ATOM 1484 O O . LEU A 1 212 ? -12.654 10.536 63.721 1.00 37.94 212 LEU A O 1
ATOM 1489 N N . LYS A 1 213 ? -14.459 11.825 64.146 1.00 38.33 213 LYS A N 1
ATOM 1490 C CA . LYS A 1 213 ? -15.230 10.756 64.784 1.00 38.34 213 LYS A CA 1
ATOM 1491 C C . LYS A 1 213 ? -15.378 9.581 63.839 1.00 37.38 213 LYS A C 1
ATOM 1492 O O . LYS A 1 213 ? -15.716 9.762 62.667 1.00 37.04 213 LYS A O 1
ATOM 1498 N N . GLY A 1 214 ? -15.103 8.387 64.365 1.00 37.04 214 GLY A N 1
ATOM 1499 C CA . GLY A 1 214 ? -15.233 7.137 63.634 1.00 36.38 214 GLY A CA 1
ATOM 1500 C C . GLY A 1 214 ? -14.067 6.741 62.707 1.00 35.79 214 GLY A C 1
ATOM 1501 O O . GLY A 1 214 ? -14.103 5.687 62.114 1.00 35.84 214 GLY A O 1
ATOM 1502 N N . LEU A 1 215 ? -13.036 7.571 62.596 1.00 36.10 215 LEU A N 1
ATOM 1503 C CA . LEU A 1 215 ? -11.873 7.305 61.705 1.00 35.07 215 LEU A CA 1
ATOM 1504 C C . LEU A 1 215 ? -10.860 6.363 62.375 1.00 34.43 215 LEU A C 1
ATOM 1505 O O . LEU A 1 215 ? -9.721 6.730 62.629 1.00 34.06 215 LEU A O 1
ATOM 1510 N N . ASN A 1 216 ? -11.280 5.145 62.642 1.00 35.95 216 ASN A N 1
ATOM 1511 C CA . ASN A 1 216 ? -10.427 4.212 63.375 1.00 38.91 216 ASN A CA 1
ATOM 1512 C C . ASN A 1 216 ? -9.387 3.457 62.544 1.00 38.23 216 ASN A C 1
ATOM 1513 O O . ASN A 1 216 ? -8.592 2.675 63.115 1.00 37.90 216 ASN A O 1
ATOM 1518 N N . ASN A 1 217 ? -9.414 3.650 61.211 1.00 35.30 217 ASN A N 1
ATOM 1519 C CA . ASN A 1 217 ? -8.343 3.150 60.353 1.00 34.58 217 ASN A CA 1
ATOM 1520 C C . ASN A 1 217 ? -7.390 4.259 59.948 1.00 33.88 217 ASN A C 1
ATOM 1521 O O . ASN A 1 217 ? -6.444 3.964 59.253 1.00 33.47 217 ASN A O 1
ATOM 1526 N N . LEU A 1 218 ? -7.644 5.523 60.346 1.00 32.95 218 LEU A N 1
ATOM 1527 C CA . LEU A 1 218 ? -6.769 6.622 59.907 1.00 33.18 218 LEU A CA 1
ATOM 1528 C C . LEU A 1 218 ? -5.328 6.438 60.442 1.00 33.38 218 LEU A C 1
ATOM 1529 O O . LEU A 1 218 ? -5.132 6.331 61.668 1.00 34.19 218 LEU A O 1
ATOM 1534 N N . ALA A 1 219 ? -4.362 6.349 59.511 1.00 32.45 219 ALA A N 1
ATOM 1535 C CA . ALA A 1 219 ? -2.905 6.160 59.817 1.00 31.01 219 ALA A CA 1
ATOM 1536 C C . ALA A 1 219 ? -2.148 7.454 59.648 1.00 31.57 219 ALA A C 1
ATOM 1537 O O . ALA A 1 219 ? -1.172 7.690 60.357 1.00 30.89 219 ALA A O 1
ATOM 1539 N N . LYS A 1 220 ? -2.560 8.265 58.660 1.00 32.16 220 LYS A N 1
ATOM 1540 C CA . LYS A 1 220 ? -1.888 9.537 58.387 1.00 32.56 220 LYS A CA 1
ATOM 1541 C C . LYS A 1 220 ? -2.877 10.679 58.304 1.00 33.17 220 LYS A C 1
ATOM 1542 O O . LYS A 1 220 ? -3.932 10.539 57.666 1.00 34.70 220 LYS A O 1
ATOM 1548 N N . LEU A 1 221 ? -2.492 11.806 58.899 1.00 33.22 221 LEU A N 1
ATOM 1549 C CA . LEU A 1 221 ? -3.296 12.995 58.977 1.00 34.44 221 LEU A CA 1
ATOM 1550 C C . LEU A 1 221 ? -2.398 14.195 58.606 1.00 33.47 221 LEU A C 1
ATOM 1551 O O . LEU A 1 221 ? -1.508 14.577 59.357 1.00 33.21 221 LEU A O 1
ATOM 1556 N N . GLY A 1 222 ? -2.588 14.724 57.399 1.00 32.88 222 GLY A N 1
ATOM 1557 C CA . GLY A 1 222 ? -1.789 15.852 56.947 1.00 31.50 222 GLY A CA 1
ATOM 1558 C C . GLY A 1 222 ? -2.574 17.144 57.041 1.00 32.54 222 GLY A C 1
ATOM 1559 O O . GLY A 1 222 ? -3.598 17.334 56.347 1.00 31.25 222 GLY A O 1
ATOM 1560 N N . LEU A 1 223 ? -2.130 18.011 57.952 1.00 33.28 223 LEU A N 1
ATOM 1561 C CA . LEU A 1 223 ? -2.802 19.299 58.229 1.00 33.53 223 LEU A CA 1
ATOM 1562 C C . LEU A 1 223 ? -1.809 20.445 58.134 1.00 34.23 223 LEU A C 1
ATOM 1563 O O . LEU A 1 223 ? -2.040 21.555 58.643 1.00 34.74 223 LEU A O 1
ATOM 1568 N N . SER A 1 224 ? -0.708 20.190 57.439 1.00 34.13 224 SER A N 1
ATOM 1569 C CA . SER A 1 224 ? 0.310 21.183 57.291 1.00 34.77 224 SER A CA 1
ATOM 1570 C C . SER A 1 224 ? -0.158 22.447 56.482 1.00 34.77 224 SER A C 1
ATOM 1571 O O . SER A 1 224 ? -1.068 22.376 55.633 1.00 33.35 224 SER A O 1
ATOM 1574 N N . PHE A 1 225 ? 0.461 23.592 56.783 1.00 33.48 225 PHE A N 1
ATOM 1575 C CA . PHE A 1 225 ? 0.228 24.834 56.035 1.00 33.41 225 PHE A CA 1
ATOM 1576 C C . PHE A 1 225 ? -1.215 25.253 56.050 1.00 33.09 225 PHE A C 1
ATOM 1577 O O . PHE A 1 225 ? -1.793 25.515 54.988 1.00 33.17 225 PHE A O 1
ATOM 1585 N N . ASN A 1 226 ? -1.810 25.280 57.244 1.00 32.74 226 ASN A N 1
ATOM 1586 C CA . ASN A 1 226 ? -3.175 25.830 57.417 1.00 33.11 226 ASN A CA 1
ATOM 1587 C C . ASN A 1 226 ? -3.093 27.017 58.359 1.00 33.10 226 ASN A C 1
ATOM 1588 O O . ASN A 1 226 ? -1.992 27.543 58.533 1.00 32.92 226 ASN A O 1
ATOM 1593 N N . SER A 1 227 ? -4.205 27.447 58.962 1.00 33.29 227 SER A N 1
ATOM 1594 C CA . SER A 1 227 ? -4.122 28.446 60.025 1.00 34.48 227 SER A CA 1
ATOM 1595 C C . SER A 1 227 ? -4.595 27.911 61.372 1.00 34.74 227 SER A C 1
ATOM 1596 O O . SER A 1 227 ? -5.249 28.610 62.122 1.00 35.29 227 SER A O 1
ATOM 1599 N N . ILE A 1 228 ? -4.266 26.667 61.686 1.00 34.66 228 ILE A N 1
ATOM 1600 C CA . ILE A 1 228 ? -4.830 26.025 62.852 1.00 34.82 228 ILE A CA 1
ATOM 1601 C C . ILE A 1 228 ? -4.280 26.624 64.141 1.00 35.70 228 ILE A C 1
ATOM 1602 O O . ILE A 1 228 ? -3.075 26.694 64.342 1.00 34.98 228 ILE A O 1
ATOM 1607 N N . SER A 1 229 ? -5.178 27.046 65.017 1.00 37.15 229 SER A N 1
ATOM 1608 C CA . SER A 1 229 ? -4.764 27.642 66.288 1.00 40.14 229 SER A CA 1
ATOM 1609 C C . SER A 1 229 ? -5.086 26.737 67.471 1.00 41.82 229 SER A C 1
ATOM 1610 O O . SER A 1 229 ? -4.589 26.962 68.572 1.00 43.74 229 SER A O 1
ATOM 1613 N N . ALA A 1 230 ? -5.911 25.715 67.240 1.00 43.47 230 ALA A N 1
ATOM 1614 C CA . ALA A 1 230 ? -6.391 24.838 68.296 1.00 44.59 230 ALA A CA 1
ATOM 1615 C C . ALA A 1 230 ? -6.685 23.462 67.766 1.00 45.56 230 ALA A C 1
ATOM 1616 O O . ALA A 1 230 ? -7.158 23.297 66.628 1.00 45.99 230 ALA A O 1
ATOM 1618 N N . VAL A 1 231 ? -6.391 22.473 68.601 1.00 46.33 231 VAL A N 1
ATOM 1619 C CA . VAL A 1 231 ? -6.820 21.101 68.418 1.00 46.07 231 VAL A CA 1
ATOM 1620 C C . VAL A 1 231 ? -7.736 20.780 69.612 1.00 46.59 231 VAL A C 1
ATOM 1621 O O . VAL A 1 231 ? -7.305 20.794 70.764 1.00 46.54 231 VAL A O 1
ATOM 1625 N N . ASP A 1 232 ? -9.014 20.533 69.348 1.00 47.04 232 ASP A N 1
ATOM 1626 C CA . ASP A 1 232 ? -9.935 20.129 70.410 1.00 47.80 232 ASP A CA 1
ATOM 1627 C C . ASP A 1 232 ? -9.362 18.925 71.185 1.00 48.00 232 ASP A C 1
ATOM 1628 O O . ASP A 1 232 ? -8.819 17.976 70.585 1.00 45.66 232 ASP A O 1
ATOM 1633 N N . ASN A 1 233 ? -9.476 18.963 72.515 1.00 47.99 233 ASN A N 1
ATOM 1634 C CA . ASN A 1 233 ? -9.226 17.761 73.306 1.00 49.48 233 ASN A CA 1
ATOM 1635 C C . ASN A 1 233 ? -10.180 16.658 72.806 1.00 48.32 233 ASN A C 1
ATOM 1636 O O . ASN A 1 233 ? -11.340 16.936 72.406 1.00 48.81 233 ASN A O 1
ATOM 1641 N N . GLY A 1 234 ? -9.697 15.423 72.830 1.00 45.92 234 GLY A N 1
ATOM 1642 C CA . GLY A 1 234 ? -10.488 14.308 72.336 1.00 43.18 234 GLY A CA 1
ATOM 1643 C C . GLY A 1 234 ? -10.322 14.019 70.849 1.00 40.86 234 GLY A C 1
ATOM 1644 O O . GLY A 1 234 ? -10.750 12.959 70.408 1.00 40.47 234 GLY A O 1
ATOM 1645 N N . SER A 1 235 ? -9.732 14.967 70.098 1.00 38.94 235 SER A N 1
ATOM 1646 C CA . SER A 1 235 ? -9.567 14.900 68.624 1.00 37.80 235 SER A CA 1
ATOM 1647 C C . SER A 1 235 ? -8.830 13.668 68.182 1.00 37.45 235 SER A C 1
ATOM 1648 O O . SER A 1 235 ? -9.313 12.912 67.337 1.00 37.47 235 SER A O 1
ATOM 1651 N N . LEU A 1 236 ? -7.638 13.507 68.745 1.00 36.53 236 LEU A N 1
ATOM 1652 C CA . LEU A 1 236 ? -6.729 12.441 68.367 1.00 36.90 236 LEU A CA 1
ATOM 1653 C C . LEU A 1 236 ? -7.173 11.079 68.909 1.00 36.32 236 LEU A C 1
ATOM 1654 O O . LEU A 1 236 ? -6.830 10.052 68.326 1.00 35.57 236 LEU A O 1
ATOM 1659 N N . ALA A 1 237 ? -7.935 11.076 70.013 1.00 35.27 237 ALA A N 1
ATOM 1660 C CA . ALA A 1 237 ? -8.510 9.850 70.534 1.00 35.16 237 ALA A CA 1
ATOM 1661 C C . ALA A 1 237 ? -9.541 9.222 69.572 1.00 34.88 237 ALA A C 1
ATOM 1662 O O . ALA A 1 237 ? -9.816 8.000 69.617 1.00 34.69 237 ALA A O 1
ATOM 1664 N N . ASN A 1 238 ? -10.127 10.073 68.733 1.00 34.55 238 ASN A N 1
ATOM 1665 C CA . ASN A 1 238 ? -10.975 9.657 67.603 1.00 34.94 238 ASN A CA 1
ATOM 1666 C C . ASN A 1 238 ? -10.264 9.032 66.408 1.00 34.53 238 ASN A C 1
ATOM 1667 O O . ASN A 1 238 ? -10.904 8.402 65.575 1.00 33.36 238 ASN A O 1
ATOM 1672 N N . THR A 1 239 ? -8.945 9.224 66.333 1.00 33.62 239 THR A N 1
ATOM 1673 C CA . THR A 1 239 ? -8.120 8.498 65.402 1.00 33.38 239 THR A CA 1
ATOM 1674 C C . THR A 1 239 ? -7.175 7.629 66.189 1.00 32.48 239 THR A C 1
ATOM 1675 O O . THR A 1 239 ? -5.993 7.883 66.173 1.00 32.05 239 THR A O 1
ATOM 1679 N N . PRO A 1 240 ? -7.679 6.585 66.847 1.00 33.15 240 PRO A N 1
ATOM 1680 C CA . PRO A 1 240 ? -6.844 5.787 67.786 1.00 32.58 240 PRO A CA 1
ATOM 1681 C C . PRO A 1 240 ? -5.611 5.090 67.175 1.00 32.58 240 PRO A C 1
ATOM 1682 O O . PRO A 1 240 ? -4.638 4.796 67.905 1.00 32.28 240 PRO A O 1
ATOM 1686 N N . HIS A 1 241 ? -5.620 4.870 65.854 1.00 32.51 241 HIS A N 1
ATOM 1687 C CA . HIS A 1 241 ? -4.528 4.155 65.204 1.00 32.12 241 HIS A CA 1
ATOM 1688 C C . HIS A 1 241 ? -3.668 5.070 64.369 1.00 32.66 241 HIS A C 1
ATOM 1689 O O . HIS A 1 241 ? -2.861 4.603 63.580 1.00 33.75 241 HIS A O 1
ATOM 1696 N N . LEU A 1 242 ? -3.842 6.378 64.544 1.00 33.47 242 LEU A N 1
ATOM 1697 C CA . LEU A 1 242 ? -3.029 7.348 63.837 1.00 32.84 242 LEU A CA 1
ATOM 1698 C C . LEU A 1 242 ? -1.536 7.160 64.160 1.00 33.16 242 LEU A C 1
ATOM 1699 O O . LEU A 1 242 ? -1.159 7.097 65.316 1.00 31.81 242 LEU A O 1
ATOM 1704 N N . ARG A 1 243 ? -0.711 7.155 63.118 1.00 33.68 243 ARG A N 1
ATOM 1705 C CA . ARG A 1 243 ? 0.710 6.989 63.288 1.00 34.65 243 ARG A CA 1
ATOM 1706 C C . ARG A 1 243 ? 1.490 8.262 62.936 1.00 34.69 243 ARG A C 1
ATOM 1707 O O . ARG A 1 243 ? 2.551 8.543 63.551 1.00 33.45 243 ARG A O 1
ATOM 1715 N N . GLU A 1 244 ? 0.984 9.036 61.966 1.00 33.87 244 GLU A N 1
ATOM 1716 C CA . GLU A 1 244 ? 1.697 10.246 61.513 1.00 36.53 244 GLU A CA 1
ATOM 1717 C C . GLU A 1 244 ? 0.823 11.440 61.491 1.00 35.29 244 GLU A C 1
ATOM 1718 O O . GLU A 1 244 ? -0.222 11.444 60.838 1.00 36.86 244 GLU A O 1
ATOM 1724 N N . LEU A 1 245 ? 1.299 12.502 62.124 1.00 35.31 245 LEU A N 1
ATOM 1725 C CA . LEU A 1 245 ? 0.514 13.711 62.26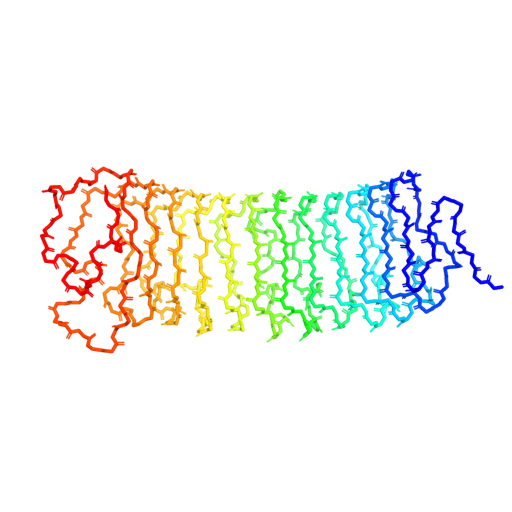6 1.00 35.70 245 LEU A CA 1
ATOM 1726 C C . LEU A 1 245 ? 1.401 14.903 61.872 1.00 35.14 245 LEU A C 1
ATOM 1727 O O . LEU A 1 245 ? 2.371 15.208 62.546 1.00 33.97 245 LEU A O 1
ATOM 1732 N N . HIS A 1 246 ? 1.072 15.538 60.745 1.00 35.34 246 HIS A N 1
ATOM 1733 C CA . HIS A 1 246 ? 1.811 16.686 60.290 1.00 35.53 246 HIS A CA 1
ATOM 1734 C C . HIS A 1 246 ? 0.983 17.915 60.564 1.00 35.71 246 HIS A C 1
ATOM 1735 O O . HIS A 1 246 ? -0.042 18.146 59.931 1.00 36.18 246 HIS A O 1
ATOM 1742 N N . LEU A 1 247 ? 1.463 18.728 61.488 1.00 35.14 247 LEU A N 1
ATOM 1743 C CA . LEU A 1 247 ? 0.764 19.940 61.846 1.00 34.70 247 LEU A CA 1
ATOM 1744 C C . LEU A 1 247 ? 1.709 21.165 61.735 1.00 34.58 247 LEU A C 1
ATOM 1745 O O . LEU A 1 247 ? 1.397 22.239 62.211 1.00 32.65 247 LEU A O 1
ATOM 1750 N N . ASN A 1 248 ? 2.851 20.997 61.059 1.00 34.05 248 ASN A N 1
ATOM 1751 C CA . ASN A 1 248 ? 3.773 22.119 60.866 1.00 34.43 248 ASN A CA 1
ATOM 1752 C C . ASN A 1 248 ? 3.119 23.262 60.084 1.00 34.45 248 ASN A C 1
ATOM 1753 O O . ASN A 1 248 ? 2.171 23.007 59.309 1.00 35.62 248 ASN A O 1
ATOM 1758 N N . ASN A 1 249 ? 3.648 24.480 60.266 1.00 33.58 249 ASN A N 1
ATOM 1759 C CA . ASN A 1 249 ? 3.275 25.689 59.527 1.00 33.44 249 ASN A CA 1
ATOM 1760 C C . ASN A 1 249 ? 1.833 26.051 59.765 1.00 33.60 249 ASN A C 1
ATOM 1761 O O . ASN A 1 249 ? 1.038 26.154 58.833 1.00 33.49 249 ASN A O 1
ATOM 1766 N N . ASN A 1 250 ? 1.494 26.188 61.045 1.00 33.67 250 ASN A N 1
ATOM 1767 C CA . ASN A 1 250 ? 0.156 26.528 61.457 1.00 33.78 250 ASN A CA 1
ATOM 1768 C C . ASN A 1 250 ? 0.320 27.611 62.491 1.00 34.96 250 ASN A C 1
ATOM 1769 O O . ASN A 1 250 ? 1.360 28.276 62.498 1.00 35.18 250 ASN A O 1
ATOM 1774 N N . LYS A 1 251 ? -0.673 27.797 63.355 1.00 35.14 251 LYS A N 1
ATOM 1775 C CA . LYS A 1 251 ? -0.637 28.863 64.355 1.00 36.76 251 LYS A CA 1
ATOM 1776 C C . LYS A 1 251 ? -0.824 28.292 65.765 1.00 36.26 251 LYS A C 1
ATOM 1777 O O . LYS A 1 251 ? -1.417 28.943 66.605 1.00 37.21 251 LYS A O 1
ATOM 1783 N N . LEU A 1 252 ? -0.343 27.078 66.008 1.00 36.56 252 LEU A N 1
ATOM 1784 C CA . LEU A 1 252 ? -0.547 26.418 67.286 1.00 37.41 252 LEU A CA 1
ATOM 1785 C C . LEU A 1 252 ? 0.161 27.160 68.415 1.00 37.83 252 LEU A C 1
ATOM 1786 O O . LEU A 1 252 ? 1.255 27.654 68.234 1.00 36.80 252 LEU A O 1
ATOM 1791 N N . VAL A 1 253 ? -0.505 27.261 69.561 1.00 39.39 253 VAL A N 1
ATOM 1792 C CA . VAL A 1 253 ? 0.060 27.929 70.728 1.00 40.83 253 VAL A CA 1
ATOM 1793 C C . VAL A 1 253 ? 0.515 26.908 71.782 1.00 41.91 253 VAL A C 1
ATOM 1794 O O . VAL A 1 253 ? 1.313 27.235 72.670 1.00 42.61 253 VAL A O 1
ATOM 1798 N N . LYS A 1 254 ? -0.005 25.684 71.679 1.00 42.52 254 LYS A N 1
ATOM 1799 C CA . LYS A 1 254 ? 0.470 24.557 72.474 1.00 43.51 254 LYS A CA 1
ATOM 1800 C C . LYS A 1 254 ? 0.473 23.255 71.669 1.00 42.75 254 LYS A C 1
ATOM 1801 O O . LYS A 1 254 ? -0.189 23.145 70.620 1.00 41.70 254 LYS A O 1
ATOM 1807 N N . VAL A 1 255 ? 1.223 22.271 72.152 1.00 41.80 255 VAL A N 1
ATOM 1808 C CA . VAL A 1 255 ? 1.133 20.938 71.572 1.00 41.87 255 VAL A CA 1
ATOM 1809 C C . VAL A 1 255 ? -0.310 20.387 71.718 1.00 41.16 255 VAL A C 1
ATOM 1810 O O . VAL A 1 255 ? -0.942 20.560 72.754 1.00 40.40 255 VAL A O 1
ATOM 1814 N N . PRO A 1 256 ? -0.833 19.760 70.662 1.00 40.78 256 PRO A N 1
ATOM 1815 C CA . PRO A 1 256 ? -2.170 19.166 70.711 1.00 41.01 256 PRO A CA 1
ATOM 1816 C C . PRO A 1 256 ? -2.348 18.212 71.904 1.00 40.27 256 PRO A C 1
ATOM 1817 O O . PRO A 1 256 ? -1.427 17.464 72.251 1.00 39.61 256 PRO A O 1
ATOM 1821 N N . GLY A 1 257 ? -3.502 18.292 72.564 1.00 39.64 257 GLY A N 1
ATOM 1822 C CA . GLY A 1 257 ? -3.798 17.375 73.664 1.00 39.02 257 GLY A CA 1
ATOM 1823 C C . GLY A 1 257 ? -3.893 15.933 73.168 1.00 38.31 257 GLY A C 1
ATOM 1824 O O . GLY A 1 257 ? -4.106 15.659 71.946 1.00 37.99 257 GLY A O 1
ATOM 1825 N N . GLY A 1 258 ? -3.700 15.014 74.111 1.00 37.65 258 GLY A N 1
ATOM 1826 C CA . GLY A 1 258 ? -3.908 13.588 73.876 1.00 37.05 258 GLY A CA 1
ATOM 1827 C C . GLY A 1 258 ? -2.745 12.741 73.372 1.00 36.47 258 GLY A C 1
ATOM 1828 O O . GLY A 1 258 ? -2.909 11.513 73.201 1.00 37.56 258 GLY A O 1
ATOM 1829 N N . LEU A 1 259 ? -1.588 13.344 73.124 1.00 34.92 259 LEU A N 1
ATOM 1830 C CA . LEU A 1 259 ? -0.456 12.566 72.582 1.00 34.10 259 LEU A CA 1
ATOM 1831 C C . LEU A 1 259 ? 0.042 11.536 73.591 1.00 34.21 259 LEU A C 1
ATOM 1832 O O . LEU A 1 259 ? 0.255 10.402 73.192 1.00 33.99 259 LEU A O 1
ATOM 1837 N N . ALA A 1 260 ? 0.176 11.915 74.891 1.00 32.21 260 ALA A N 1
ATOM 1838 C CA . ALA A 1 260 ? 0.638 11.008 75.973 1.00 31.57 260 ALA A CA 1
ATOM 1839 C C . ALA A 1 260 ? -0.194 9.720 76.132 1.00 32.15 260 ALA A C 1
ATOM 1840 O O . ALA A 1 260 ? 0.362 8.644 76.311 1.00 31.18 260 ALA A O 1
ATOM 1842 N N . ASP A 1 261 ? -1.521 9.866 76.137 1.00 32.51 261 ASP A N 1
ATOM 1843 C CA . ASP A 1 261 ? -2.462 8.760 76.168 1.00 33.80 261 ASP A CA 1
ATOM 1844 C C . ASP A 1 261 ? -2.662 7.982 74.858 1.00 32.90 261 ASP A C 1
ATOM 1845 O O . ASP A 1 261 ? -3.153 6.865 74.896 1.00 31.71 261 ASP A O 1
ATOM 1850 N N . HIS A 1 262 ? -2.323 8.581 73.714 1.00 32.53 262 HIS A N 1
ATOM 1851 C CA . HIS A 1 262 ? -2.460 7.907 72.418 1.00 32.51 262 HIS A CA 1
ATOM 1852 C C . HIS A 1 262 ? -1.432 6.750 72.369 1.00 32.02 262 HIS A C 1
ATOM 1853 O O . HIS A 1 262 ? -0.307 6.939 72.817 1.00 32.45 262 HIS A O 1
ATOM 1860 N N . LYS A 1 263 ? -1.843 5.577 71.879 1.00 31.46 263 LYS A N 1
ATOM 1861 C CA . LYS A 1 263 ? -0.983 4.362 71.829 1.00 31.86 263 LYS A CA 1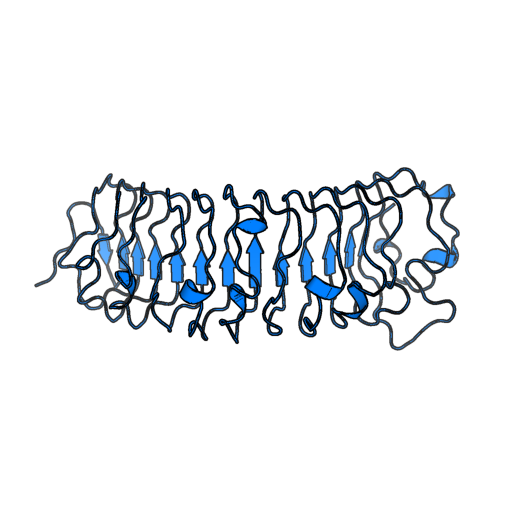
ATOM 1862 C C . LYS A 1 263 ? -0.267 4.094 70.482 1.00 30.99 263 LYS A C 1
ATOM 1863 O O . LYS A 1 263 ? 0.722 3.366 70.452 1.00 31.04 263 LYS A O 1
ATOM 1869 N N . TYR A 1 264 ? -0.680 4.788 69.421 1.00 30.48 264 TYR A N 1
ATOM 1870 C CA . TYR A 1 264 ? -0.183 4.508 68.066 1.00 31.95 264 TYR A CA 1
ATOM 1871 C C . TYR A 1 264 ? 0.646 5.606 67.429 1.00 31.60 264 TYR A C 1
ATOM 1872 O O . TYR A 1 264 ? 1.408 5.335 66.483 1.00 32.58 264 TYR A O 1
ATOM 1881 N N . ILE A 1 265 ? 0.472 6.857 67.885 1.00 32.32 265 ILE A N 1
ATOM 1882 C CA . ILE A 1 265 ? 1.211 7.989 67.289 1.00 30.61 265 ILE A CA 1
ATOM 1883 C C . ILE A 1 265 ? 2.748 7.787 67.328 1.00 31.39 265 ILE A C 1
ATOM 1884 O O . ILE A 1 265 ? 3.341 7.486 68.367 1.00 31.16 265 ILE A O 1
ATOM 1889 N N . GLN A 1 266 ? 3.387 7.927 66.177 1.00 30.54 266 GLN A N 1
ATOM 1890 C CA . GLN A 1 266 ? 4.850 7.859 66.120 1.00 31.83 266 GLN A CA 1
ATOM 1891 C C . GLN A 1 266 ? 5.570 9.068 65.550 1.00 31.63 266 GLN A C 1
ATOM 1892 O O . GLN A 1 266 ? 6.751 9.279 65.867 1.00 30.77 266 GLN A O 1
ATOM 1898 N N . VAL A 1 267 ? 4.869 9.825 64.696 1.00 31.23 267 VAL A N 1
ATOM 1899 C CA . VAL A 1 267 ? 5.465 10.930 63.939 1.00 32.19 267 VAL A CA 1
ATOM 1900 C C . VAL A 1 267 ? 4.584 12.147 64.176 1.00 32.72 267 VAL A C 1
ATOM 1901 O O . VAL A 1 267 ? 3.396 12.121 63.849 1.00 33.55 267 VAL A O 1
ATOM 1905 N N . VAL A 1 268 ? 5.142 13.184 64.781 1.00 33.69 268 VAL A N 1
ATOM 1906 C CA . VAL A 1 268 ? 4.391 14.395 65.082 1.00 35.38 268 VAL A CA 1
ATOM 1907 C C . VAL A 1 268 ? 5.241 15.587 64.679 1.00 35.92 268 VAL A C 1
ATOM 1908 O O . VAL A 1 268 ? 6.231 15.890 65.356 1.00 34.93 268 VAL A O 1
ATOM 1912 N N . TYR A 1 269 ? 4.839 16.240 63.576 1.00 35.64 269 TYR A N 1
ATOM 1913 C CA . TYR A 1 269 ? 5.496 17.454 63.077 1.00 35.99 269 TYR A CA 1
ATOM 1914 C C . TYR A 1 269 ? 4.814 18.713 63.534 1.00 34.83 269 TYR A C 1
ATOM 1915 O O . TYR A 1 269 ? 3.636 18.965 63.244 1.00 34.62 269 TYR A O 1
ATOM 1924 N N . LEU A 1 270 ? 5.562 19.518 64.284 1.00 34.84 270 LEU A N 1
ATOM 1925 C CA . LEU A 1 270 ? 4.997 20.712 64.883 1.00 33.84 270 LEU A CA 1
ATOM 1926 C C . LEU A 1 270 ? 5.858 21.927 64.613 1.00 33.83 270 LEU A C 1
ATOM 1927 O O . LEU A 1 270 ? 5.639 22.983 65.231 1.00 32.69 270 LEU A O 1
ATOM 1932 N N . HIS A 1 271 ? 6.812 21.795 63.684 1.00 32.88 271 HIS A N 1
ATOM 1933 C CA . HIS A 1 271 ? 7.722 22.888 63.406 1.00 33.45 271 HIS A CA 1
ATOM 1934 C C . HIS A 1 271 ? 6.909 24.057 62.785 1.00 33.65 271 HIS A C 1
ATOM 1935 O O . HIS A 1 271 ? 5.807 23.840 62.273 1.00 33.29 271 HIS A O 1
ATOM 1942 N N . ASN A 1 272 ? 7.426 25.273 62.903 1.00 32.50 272 ASN A N 1
ATOM 1943 C CA . ASN A 1 272 ? 6.784 26.487 62.358 1.00 32.85 272 ASN A CA 1
ATOM 1944 C C . ASN A 1 272 ? 5.401 26.655 62.888 1.00 32.36 272 ASN A C 1
ATOM 1945 O O . ASN A 1 272 ? 4.450 26.635 62.126 1.00 32.46 272 ASN A O 1
ATOM 1950 N N . ASN A 1 273 ? 5.304 26.785 64.212 1.00 33.28 273 ASN A N 1
ATOM 1951 C CA . ASN A 1 273 ? 4.061 27.122 64.884 1.00 34.26 273 ASN A CA 1
ATOM 1952 C C . ASN A 1 273 ? 4.290 28.238 65.925 1.00 35.53 273 ASN A C 1
ATOM 1953 O O . ASN A 1 273 ? 5.329 28.894 65.905 1.00 34.89 273 ASN A O 1
ATOM 1958 N N . ASN A 1 274 ? 3.336 28.454 66.827 1.00 36.68 274 ASN A N 1
ATOM 1959 C CA . ASN A 1 274 ? 3.448 29.525 67.829 1.00 38.26 274 ASN A CA 1
ATOM 1960 C C . ASN A 1 274 ? 3.519 28.937 69.277 1.00 37.09 274 ASN A C 1
ATOM 1961 O O . ASN A 1 274 ? 3.007 29.520 70.237 1.00 37.62 274 ASN A O 1
ATOM 1966 N N . ILE A 1 275 ? 4.154 27.778 69.420 1.00 36.06 275 ILE A N 1
ATOM 1967 C CA . ILE A 1 275 ? 4.180 27.044 70.681 1.00 35.39 275 ILE A CA 1
ATOM 1968 C C . ILE A 1 275 ? 5.214 27.665 71.632 1.00 35.29 275 ILE A C 1
ATOM 1969 O O . ILE A 1 275 ? 6.413 27.616 71.372 1.00 34.82 275 ILE A O 1
ATOM 1974 N N . SER A 1 276 ? 4.743 28.220 72.735 1.00 35.53 276 SER A N 1
ATOM 1975 C CA . SER A 1 276 ? 5.649 28.931 73.646 1.00 37.42 276 SER A CA 1
ATOM 1976 C C . SER A 1 276 ? 6.112 28.157 74.904 1.00 36.72 276 SER A C 1
ATOM 1977 O O . SER A 1 276 ? 7.009 28.612 75.626 1.00 37.24 276 SER A O 1
ATOM 1980 N N . ALA A 1 277 ? 5.518 26.990 75.152 1.00 36.80 277 ALA A N 1
ATOM 1981 C CA . ALA A 1 277 ? 5.885 26.130 76.276 1.00 36.27 277 ALA A CA 1
ATOM 1982 C C . ALA A 1 277 ? 5.552 24.668 75.988 1.00 36.39 277 ALA A C 1
ATOM 1983 O O . ALA A 1 277 ? 4.593 24.386 75.291 1.00 35.89 277 ALA A O 1
ATOM 1985 N N . ILE A 1 278 ? 6.360 23.752 76.538 1.00 36.27 278 ILE A N 1
ATOM 1986 C CA . ILE A 1 278 ? 6.096 22.315 76.488 1.00 35.83 278 ILE A CA 1
ATOM 1987 C C . ILE A 1 278 ? 6.125 21.730 77.906 1.00 35.88 278 ILE A C 1
ATOM 1988 O O . ILE A 1 278 ? 7.148 21.844 78.650 1.00 34.29 278 ILE A O 1
ATOM 1993 N N . GLY A 1 279 ? 4.973 21.159 78.290 1.00 35.21 279 GLY A N 1
ATOM 1994 C CA . GLY A 1 279 ? 4.816 20.590 79.616 1.00 35.41 279 GLY A CA 1
ATOM 1995 C C . GLY A 1 279 ? 5.385 19.175 79.617 1.00 35.98 279 GLY A C 1
ATOM 1996 O O . GLY A 1 279 ? 5.637 18.575 78.549 1.00 35.23 279 GLY A O 1
ATOM 1997 N N . SER A 1 280 ? 5.569 18.630 80.807 1.00 35.63 280 SER A N 1
ATOM 1998 C CA . SER A 1 280 ? 6.361 17.416 80.931 1.00 36.73 280 SER A CA 1
ATOM 1999 C C . SER A 1 280 ? 5.689 16.160 80.415 1.00 36.09 280 SER A C 1
ATOM 2000 O O . SER A 1 280 ? 6.402 15.212 80.096 1.00 36.60 280 SER A O 1
ATOM 2003 N N . ASN A 1 281 ? 4.348 16.163 80.353 1.00 35.78 281 ASN A N 1
ATOM 2004 C CA . ASN A 1 281 ? 3.528 15.053 79.799 1.00 36.06 281 ASN A CA 1
ATOM 2005 C C . ASN A 1 281 ? 2.761 15.424 78.529 1.00 36.25 281 ASN A C 1
ATOM 2006 O O . ASN A 1 281 ? 1.628 14.956 78.311 1.00 36.85 281 ASN A O 1
ATOM 2011 N N . ASP A 1 282 ? 3.372 16.276 77.709 1.00 35.95 282 ASP A N 1
ATOM 2012 C CA . ASP A 1 282 ? 2.839 16.649 76.401 1.00 35.37 282 ASP A CA 1
ATOM 2013 C C . ASP A 1 282 ? 2.959 15.545 75.351 1.00 34.66 282 ASP A C 1
ATOM 2014 O O . ASP A 1 282 ? 2.128 15.461 74.432 1.00 33.92 282 ASP A O 1
ATOM 2019 N N . PHE A 1 283 ? 3.995 14.723 75.499 1.00 33.59 283 PHE A N 1
ATOM 2020 C CA . PHE A 1 283 ? 4.330 13.635 74.567 1.00 33.82 283 PHE A CA 1
ATOM 2021 C C . PHE A 1 283 ? 4.302 12.269 75.258 1.00 33.27 283 PHE A C 1
ATOM 2022 O O . PHE A 1 283 ? 3.803 11.292 74.698 1.00 33.15 283 PHE A O 1
ATOM 2030 N N . CYS A 1 284 ? 4.822 12.230 76.493 1.00 33.32 284 CYS A N 1
ATOM 2031 C CA . CYS A 1 284 ? 4.955 10.977 77.274 1.00 33.68 284 CYS A CA 1
ATOM 2032 C C . CYS A 1 284 ? 4.018 10.947 78.475 1.00 33.56 284 CYS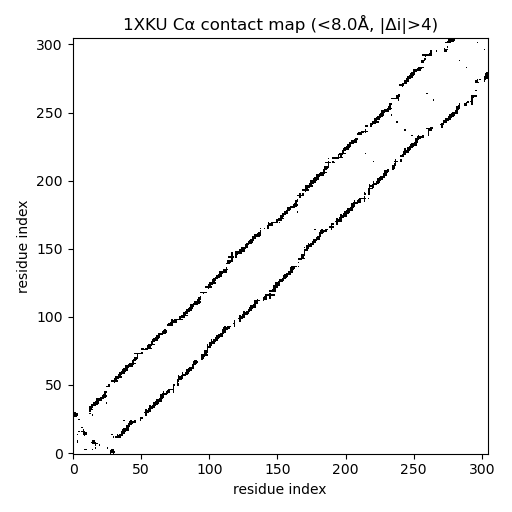 A C 1
ATOM 2033 O O . CYS A 1 284 ? 3.893 11.945 79.177 1.00 33.23 284 CYS A O 1
ATOM 2036 N N . PRO A 1 285 ? 3.394 9.797 78.750 1.00 34.55 285 PRO A N 1
ATOM 2037 C CA . PRO A 1 285 ? 2.617 9.617 80.001 1.00 34.55 285 PRO A CA 1
ATOM 2038 C C . PRO A 1 285 ? 3.560 9.616 81.190 1.00 35.42 285 PRO A C 1
ATOM 2039 O O . PRO A 1 285 ? 4.752 9.396 81.005 1.00 34.75 285 PRO A O 1
ATOM 2043 N N . PRO A 1 286 ? 3.067 9.897 82.401 1.00 36.80 286 PRO A N 1
ATOM 2044 C CA . PRO A 1 286 ? 3.943 9.952 83.577 1.00 38.04 286 PRO A CA 1
ATOM 2045 C C . PRO A 1 286 ? 4.720 8.650 83.866 1.00 39.09 286 PRO A C 1
ATOM 2046 O O . PRO A 1 286 ? 5.878 8.681 84.293 1.00 39.45 286 PRO A O 1
ATOM 2050 N N . GLY A 1 287 ? 4.119 7.507 83.624 1.00 39.66 287 GLY A N 1
ATOM 2051 C CA . GLY A 1 287 ? 4.850 6.292 83.928 1.00 41.12 287 GLY A CA 1
ATOM 2052 C C . GLY A 1 287 ? 5.046 5.637 82.598 1.00 40.56 287 GLY A C 1
ATOM 2053 O O . GLY A 1 287 ? 4.159 5.750 81.765 1.00 41.68 287 GLY A O 1
ATOM 2054 N N . TYR A 1 288 ? 6.184 4.959 82.395 1.00 40.22 288 TYR A N 1
ATOM 2055 C CA . TYR A 1 288 ? 6.455 4.272 81.129 1.00 38.86 288 TYR A CA 1
ATOM 2056 C C . TYR A 1 288 ? 5.260 3.384 80.870 1.00 37.60 288 TYR A C 1
ATOM 2057 O O . TYR A 1 288 ? 4.823 2.619 81.753 1.00 35.98 288 TYR A O 1
ATOM 2066 N N . ASN A 1 289 ? 4.663 3.584 79.697 1.00 35.75 289 ASN A N 1
ATOM 2067 C CA . ASN A 1 289 ? 3.548 2.758 79.263 1.00 35.12 289 ASN A CA 1
ATOM 2068 C C . ASN A 1 289 ? 3.988 1.874 78.107 1.00 33.73 289 ASN A C 1
ATOM 2069 O O . ASN A 1 289 ? 4.101 2.335 76.957 1.00 32.35 289 ASN A O 1
ATOM 2074 N N . THR A 1 290 ? 4.233 0.609 78.427 1.00 32.39 290 THR A N 1
ATOM 2075 C CA . THR A 1 290 ? 4.662 -0.401 77.457 1.00 33.34 290 THR A CA 1
ATOM 2076 C C . THR A 1 290 ? 3.702 -0.643 76.247 1.00 33.07 290 THR A C 1
ATOM 2077 O O . THR A 1 290 ? 4.131 -1.179 75.216 1.00 33.17 290 THR A O 1
ATOM 2081 N N . LYS A 1 291 ? 2.425 -0.265 76.382 1.00 33.53 291 LYS 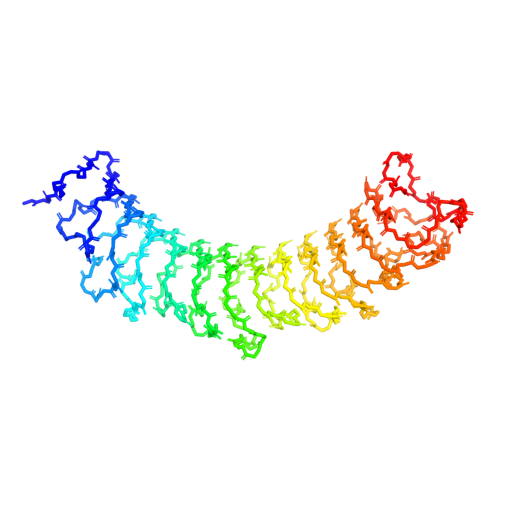A N 1
ATOM 2082 C CA . LYS A 1 291 ? 1.428 -0.397 75.285 1.00 34.25 291 LYS A CA 1
ATOM 2083 C C . LYS A 1 291 ? 1.480 0.779 74.266 1.00 33.91 291 LYS A C 1
ATOM 2084 O O . LYS A 1 291 ? 0.885 0.709 73.196 1.00 34.55 291 LYS A O 1
ATOM 2090 N N . LYS A 1 292 ? 2.177 1.853 74.623 1.00 32.52 292 LYS A N 1
ATOM 2091 C CA . LYS A 1 292 ? 2.334 3.002 73.767 1.00 32.05 292 LYS A CA 1
ATOM 2092 C C . LYS A 1 292 ? 3.538 2.878 72.803 1.00 32.63 292 LYS A C 1
ATOM 2093 O O . LYS A 1 292 ? 4.677 2.670 73.251 1.00 32.03 292 LYS A O 1
ATOM 2099 N N . ALA A 1 293 ? 3.259 3.044 71.499 1.00 31.78 293 ALA A N 1
ATOM 2100 C CA . ALA A 1 293 ? 4.277 3.009 70.452 1.00 34.04 293 ALA A CA 1
ATOM 2101 C C . ALA A 1 293 ? 5.287 4.109 70.637 1.00 34.73 293 ALA A C 1
ATOM 2102 O O . ALA A 1 293 ? 4.976 5.235 71.046 1.00 36.70 293 ALA A O 1
ATOM 2104 N N . SER A 1 294 ? 6.498 3.798 70.264 1.00 36.08 294 SER A N 1
ATOM 2105 C CA . SER A 1 294 ? 7.620 4.676 70.456 1.00 37.26 294 SER A CA 1
ATOM 2106 C C . SER A 1 294 ? 7.610 5.784 69.373 1.00 36.76 294 SER A C 1
ATOM 2107 O O . SER A 1 294 ? 7.362 5.479 68.202 1.00 36.04 294 SER A O 1
ATOM 2110 N N . TYR A 1 295 ? 7.868 7.051 69.753 1.00 35.56 295 TYR A N 1
ATOM 2111 C CA . TYR A 1 295 ? 8.078 8.143 68.776 1.00 34.74 295 TYR A CA 1
ATOM 2112 C C . TYR A 1 295 ? 9.294 7.933 67.873 1.00 34.65 295 TYR A C 1
ATOM 2113 O O . TYR A 1 295 ? 10.390 7.606 68.345 1.00 33.80 295 TYR A O 1
ATOM 2122 N N . SER A 1 296 ? 9.098 8.107 66.568 1.00 33.93 296 SER A N 1
ATOM 2123 C CA . SER A 1 296 ? 10.218 8.027 65.629 1.00 34.26 296 SER A CA 1
ATOM 2124 C C . SER A 1 296 ? 10.597 9.429 65.120 1.00 33.78 296 SER A C 1
ATOM 2125 O O . SER A 1 296 ? 11.711 9.629 64.656 1.00 34.23 296 SER A O 1
ATOM 2128 N N . GLY A 1 297 ? 9.693 10.403 65.235 1.00 33.29 297 GLY A N 1
ATOM 2129 C CA . GLY A 1 297 ? 9.998 11.754 64.758 1.00 33.94 297 GLY A CA 1
ATOM 2130 C C . GLY A 1 297 ? 9.117 12.801 65.409 1.00 34.41 297 GLY A C 1
ATOM 2131 O O . GLY A 1 297 ? 7.892 12.710 65.372 1.00 35.01 297 GLY A O 1
ATOM 2132 N N . VAL A 1 298 ? 9.746 13.775 66.048 1.00 33.78 298 VAL A N 1
ATOM 2133 C CA . VAL A 1 298 ? 9.027 14.901 66.631 1.00 33.69 298 VAL A CA 1
ATOM 2134 C C . VAL A 1 298 ? 9.799 16.187 66.222 1.00 34.44 298 VAL A C 1
ATOM 2135 O O . VAL A 1 298 ? 10.998 16.327 66.481 1.00 34.70 298 VAL A O 1
ATOM 2139 N N . SER A 1 299 ? 9.123 17.093 65.545 1.00 34.20 299 SER A N 1
ATOM 2140 C CA . SER A 1 299 ? 9.768 18.352 65.129 1.00 34.70 299 SER A CA 1
ATOM 2141 C C . SER A 1 299 ? 9.177 19.505 65.913 1.00 34.36 299 SER A C 1
ATOM 2142 O O . SER A 1 299 ? 7.959 19.615 66.057 1.00 34.17 299 SER A O 1
ATOM 2145 N N . LEU A 1 300 ? 10.043 20.354 66.459 1.00 35.61 300 LEU A N 1
ATOM 2146 C CA . LEU A 1 300 ? 9.579 21.450 67.280 1.00 36.17 300 LEU A CA 1
ATOM 2147 C C . LEU A 1 300 ? 10.305 22.749 66.965 1.00 36.81 300 LEU A C 1
ATOM 2148 O O . LEU A 1 300 ? 9.983 23.821 67.524 1.00 36.55 300 LEU A O 1
ATOM 2153 N N . PHE A 1 301 ? 11.268 22.674 66.048 1.00 36.87 301 PHE A N 1
ATOM 2154 C CA . PHE A 1 301 ? 12.042 23.851 65.674 1.00 36.23 301 PHE A CA 1
ATOM 2155 C C . PHE A 1 301 ? 11.139 24.943 65.095 1.00 36.60 301 PHE A C 1
ATOM 2156 O O . PHE A 1 301 ? 9.959 24.687 64.807 1.00 35.46 301 PHE A O 1
ATOM 2164 N N . SER A 1 302 ? 11.683 26.159 64.939 1.00 36.89 302 SER A N 1
ATOM 2165 C CA . SER A 1 302 ? 10.900 27.327 64.480 1.00 36.94 302 SER A CA 1
ATOM 2166 C C . SER A 1 302 ? 9.593 27.535 65.265 1.00 36.99 302 SER A C 1
ATOM 2167 O O . SER A 1 302 ? 8.523 27.707 64.690 1.00 36.86 302 SER A O 1
ATOM 2170 N N . ASN A 1 303 ? 9.708 27.505 66.584 1.00 36.93 303 ASN A N 1
ATOM 2171 C CA . ASN A 1 303 ? 8.632 27.872 67.506 1.00 36.89 303 ASN A CA 1
ATOM 2172 C C . ASN A 1 303 ? 9.253 28.835 68.504 1.00 36.67 303 ASN A C 1
ATOM 2173 O O . ASN A 1 303 ? 10.483 28.893 68.580 1.00 36.49 303 ASN A O 1
ATOM 2178 N N . PRO A 1 304 ? 8.449 29.631 69.223 1.00 36.84 304 PRO A N 1
ATOM 2179 C CA . PRO A 1 304 ? 8.998 30.407 70.343 1.00 37.43 304 PRO A CA 1
ATOM 2180 C C . PRO A 1 304 ? 9.713 29.538 71.413 1.00 37.63 304 PRO A C 1
ATOM 2181 O O . PRO A 1 304 ? 10.814 29.921 71.776 1.00 37.18 304 PRO A O 1
ATOM 2185 N N . VAL A 1 305 ? 9.169 28.374 71.854 1.00 37.52 305 VAL A N 1
ATOM 2186 C CA . VAL A 1 305 ? 9.920 27.532 72.837 1.00 37.79 305 VAL A CA 1
ATOM 2187 C C . VAL A 1 305 ? 11.328 27.250 72.349 1.00 38.16 305 VAL A C 1
ATOM 2188 O O . VAL A 1 305 ? 11.551 26.960 71.178 1.00 38.45 305 VAL A O 1
ATOM 2192 N N . GLN A 1 306 ? 12.271 27.267 73.264 1.00 38.96 306 GLN A N 1
ATOM 2193 C CA . GLN A 1 306 ? 13.670 27.033 72.923 1.00 40.03 306 GLN A CA 1
ATOM 2194 C C . GLN A 1 306 ? 14.116 25.763 73.631 1.00 40.28 306 GLN A C 1
ATOM 2195 O O . GLN A 1 306 ? 13.560 25.428 74.671 1.00 40.36 306 GLN A O 1
ATOM 2201 N N . TYR A 1 307 ? 15.110 25.071 73.071 1.00 40.86 307 TYR A N 1
ATOM 2202 C CA . TYR A 1 307 ? 15.642 23.805 73.620 1.00 41.10 307 TYR A CA 1
ATOM 2203 C C . TYR A 1 307 ? 15.953 23.839 75.141 1.00 41.36 307 TYR A C 1
ATOM 2204 O O . TYR A 1 307 ? 15.775 22.844 75.852 1.00 40.26 307 TYR A O 1
ATOM 2213 N N . TRP A 1 308 ? 16.402 25.003 75.622 1.00 40.76 308 TRP A N 1
ATOM 2214 C CA . TRP A 1 308 ? 16.753 25.209 77.020 1.00 40.70 308 TRP A CA 1
ATOM 2215 C C . TRP A 1 308 ? 15.530 25.394 77.926 1.00 40.16 308 TRP A C 1
ATOM 2216 O O . TRP A 1 308 ? 15.680 25.455 79.161 1.00 39.49 308 TRP A O 1
ATOM 2227 N N . GLU A 1 309 ? 14.323 25.486 77.320 1.00 39.99 309 GLU A N 1
ATOM 2228 C CA . GLU A 1 309 ? 13.120 25.618 78.146 1.00 40.37 309 GLU A CA 1
ATOM 2229 C C . GLU A 1 309 ? 12.391 24.268 78.280 1.00 41.04 309 GLU A C 1
ATOM 2230 O O . GLU A 1 309 ? 11.358 24.173 78.925 1.00 41.21 309 GLU A O 1
ATOM 2236 N N . ILE A 1 310 ? 12.909 23.229 77.645 1.00 42.17 310 ILE A N 1
ATOM 2237 C CA . ILE A 1 310 ? 12.247 21.917 77.692 1.00 43.36 310 ILE A CA 1
ATOM 2238 C C . ILE A 1 310 ? 12.894 21.063 78.779 1.00 44.36 310 ILE A C 1
ATOM 2239 O O . ILE A 1 310 ? 14.067 20.704 78.685 1.00 44.70 310 ILE A O 1
ATOM 2244 N N . GLN A 1 311 ? 12.142 20.791 79.841 1.00 45.54 311 GLN A N 1
ATOM 2245 C CA . GLN A 1 311 ? 12.572 19.843 80.878 1.00 46.72 311 GLN A CA 1
ATOM 2246 C C . GLN A 1 311 ? 13.071 18.522 80.234 1.00 46.47 311 GLN A C 1
ATOM 2247 O O . GLN A 1 311 ? 12.396 17.973 79.373 1.00 45.64 311 GLN A O 1
ATOM 2253 N N . PRO A 1 312 ? 14.255 18.037 80.638 1.00 47.08 312 PRO A N 1
ATOM 2254 C CA . PRO A 1 312 ? 14.838 16.787 80.086 1.00 46.98 312 PRO A CA 1
ATOM 2255 C C . PRO A 1 312 ? 13.844 15.614 80.018 1.00 46.62 312 PRO A C 1
ATOM 2256 O O . PRO A 1 312 ? 13.636 15.030 78.935 1.00 47.49 312 PRO A O 1
ATOM 2260 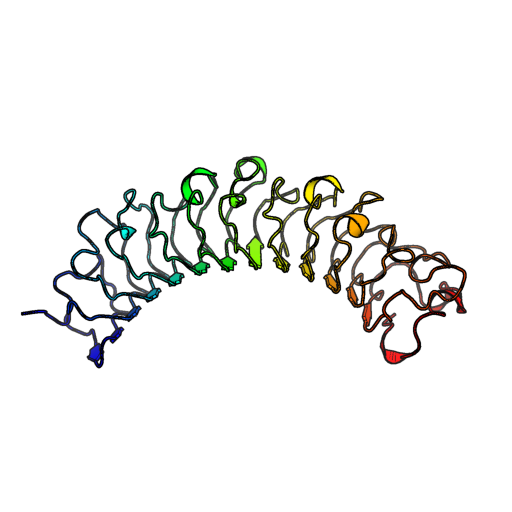N N . SER A 1 313 ? 13.188 15.333 81.143 1.00 45.74 313 SER A N 1
ATOM 2261 C CA . SER A 1 313 ? 12.179 14.260 81.268 1.00 45.33 313 SER A CA 1
ATOM 2262 C C . SER A 1 313 ? 11.082 14.230 80.197 1.00 43.88 313 SER A C 1
ATOM 2263 O O . SER A 1 313 ? 10.479 13.197 79.976 1.00 43.59 313 SER A O 1
ATOM 2266 N N . THR A 1 314 ? 10.814 15.367 79.557 1.00 42.66 314 THR A N 1
ATOM 2267 C CA . THR A 1 314 ? 9.721 15.504 78.583 1.00 41.18 314 THR A CA 1
ATOM 2268 C C . THR A 1 314 ? 9.728 14.434 77.469 1.00 41.14 314 THR A C 1
ATOM 2269 O O . THR A 1 314 ? 8.657 14.016 76.976 1.00 39.97 314 THR A O 1
ATOM 2273 N N . PHE A 1 315 ? 10.927 14.028 77.062 1.00 40.89 315 PHE A N 1
ATOM 2274 C CA . PHE A 1 315 ? 11.087 12.964 76.086 1.00 42.09 315 PHE A CA 1
ATOM 2275 C C . PHE A 1 315 ? 11.618 11.648 76.673 1.00 42.56 315 PHE A C 1
ATOM 2276 O O . PHE A 1 315 ? 12.369 10.930 76.020 1.00 42.71 315 PHE A O 1
ATOM 2284 N N . ARG A 1 316 ? 11.215 11.334 77.901 1.00 43.63 316 ARG A N 1
ATOM 2285 C CA . ARG A 1 316 ? 11.685 10.125 78.585 1.00 45.34 316 ARG A CA 1
ATOM 2286 C C . ARG A 1 316 ? 11.274 8.814 77.875 1.00 45.58 316 ARG A C 1
ATOM 2287 O O . ARG A 1 316 ? 11.966 7.803 78.000 1.00 46.03 316 ARG A O 1
ATOM 2295 N N . CYS A 1 317 ? 10.177 8.860 77.119 1.00 45.92 317 CYS A N 1
ATOM 2296 C CA . CYS A 1 317 ? 9.656 7.693 76.396 1.00 46.54 317 CYS A CA 1
ATOM 2297 C C . CYS A 1 317 ? 10.263 7.573 74.971 1.00 48.09 317 CYS A C 1
ATOM 2298 O O . CYS A 1 317 ? 9.966 6.637 74.239 1.00 48.62 317 CYS A O 1
ATOM 2301 N N . VAL A 1 318 ? 11.116 8.523 74.590 1.00 49.30 318 VAL A N 1
ATOM 2302 C CA . VAL A 1 318 ? 11.854 8.453 73.332 1.00 50.15 318 VAL A CA 1
ATOM 2303 C C . VAL A 1 318 ? 13.241 7.876 73.611 1.00 51.05 318 VAL A C 1
ATOM 2304 O O . VAL A 1 318 ? 13.966 8.388 74.469 1.00 50.81 318 VAL A O 1
ATOM 2308 N N . TYR A 1 319 ? 13.614 6.812 72.894 1.00 52.44 319 TYR A N 1
ATOM 2309 C CA . TYR A 1 319 ? 14.907 6.142 73.132 1.00 53.83 319 TYR A CA 1
ATOM 2310 C C . TYR A 1 319 ? 15.894 6.276 71.963 1.00 54.71 319 TYR A C 1
ATOM 2311 O O . TYR A 1 319 ? 17.091 6.031 72.123 1.00 54.78 319 TYR A O 1
ATOM 2320 N N . VAL A 1 320 ? 15.382 6.659 70.791 1.00 55.65 320 VAL A N 1
ATOM 2321 C CA . VAL A 1 320 ? 16.220 7.159 69.695 1.00 56.02 320 VAL A CA 1
ATOM 2322 C C . VAL A 1 320 ? 16.331 8.669 69.875 1.00 56.14 320 VAL A C 1
ATOM 2323 O O . VAL A 1 320 ? 15.335 9.405 69.712 1.00 55.98 320 VAL A O 1
ATOM 2327 N N . ARG A 1 321 ? 17.532 9.131 70.212 1.00 55.74 321 ARG A N 1
ATOM 2328 C CA . ARG A 1 321 ? 17.756 10.554 70.470 1.00 55.82 321 ARG A CA 1
ATOM 2329 C C . ARG A 1 321 ? 17.614 11.424 69.200 1.00 54.72 321 ARG A C 1
ATOM 2330 O O . ARG A 1 321 ? 17.216 12.597 69.285 1.00 55.34 321 ARG A O 1
ATOM 2338 N N . ALA A 1 322 ? 17.920 10.851 68.035 1.00 52.86 322 ALA A N 1
ATOM 2339 C CA . ALA A 1 322 ? 17.741 11.558 66.764 1.00 51.04 322 ALA A CA 1
ATOM 2340 C C . ALA A 1 322 ? 16.258 11.842 66.397 1.00 49.57 322 ALA A C 1
ATOM 2341 O O . ALA A 1 322 ? 15.978 12.706 65.565 1.00 49.37 322 ALA A O 1
ATOM 2343 N N . ALA A 1 323 ? 15.327 11.116 67.017 1.00 47.62 323 ALA A N 1
ATOM 2344 C CA . ALA A 1 323 ? 13.890 11.300 66.784 1.00 46.18 323 ALA A CA 1
ATOM 2345 C C . ALA A 1 323 ? 13.391 12.748 67.020 1.00 45.08 323 ALA A C 1
ATOM 2346 O O . ALA A 1 323 ? 12.626 13.271 66.229 1.00 43.88 323 ALA A O 1
ATOM 2348 N N . VAL A 1 324 ? 13.867 13.388 68.092 1.00 44.49 324 VAL A N 1
ATOM 2349 C CA . VAL A 1 324 ? 13.393 14.710 68.492 1.00 43.55 324 VAL A CA 1
ATOM 2350 C C . VAL A 1 324 ? 14.247 15.789 67.827 1.00 44.11 324 VAL A C 1
ATOM 2351 O O . VAL A 1 324 ? 15.454 15.800 68.004 1.00 43.82 324 VAL A O 1
ATOM 2355 N N . GLN A 1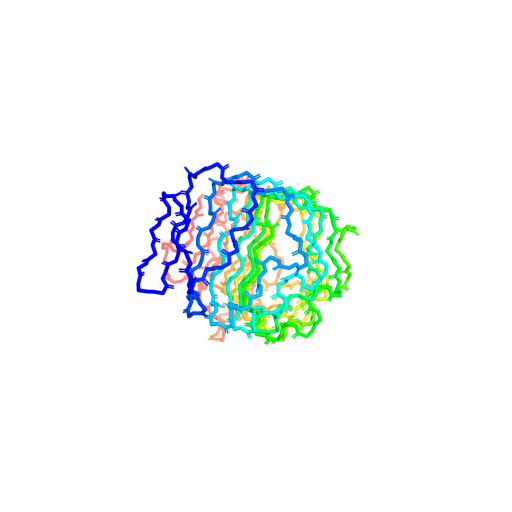 325 ? 13.605 16.679 67.061 1.00 44.44 325 GLN A N 1
ATOM 2356 C CA . GLN A 1 325 ? 14.288 17.778 66.343 1.00 45.40 325 GLN A CA 1
ATOM 2357 C C . GLN A 1 325 ? 13.861 19.159 66.876 1.00 45.23 325 GLN A C 1
ATOM 2358 O O . GLN A 1 325 ? 12.745 19.626 66.600 1.00 43.93 325 GLN A O 1
ATOM 2364 N N . LEU A 1 326 ? 14.751 19.792 67.654 1.00 45.95 326 LEU A N 1
ATOM 2365 C CA . LEU A 1 326 ? 14.505 21.130 68.247 1.00 46.24 326 LEU A CA 1
ATOM 2366 C C . LEU A 1 326 ? 15.335 22.267 67.614 1.00 45.12 326 LEU A C 1
ATOM 2367 O O . LEU A 1 326 ? 15.064 23.427 67.938 1.00 46.10 326 LEU A O 1
#